Protein 7DM0 (pdb70)

Organism: Staphylococcus aureus (NCBI:txid1280)

Radius of gyration: 26.24 Å; Cα contacts (8 Å, |Δi|>4): 971; chains: 2; bounding box: 50×28×95 Å

InterPro domains:
  IPR005877 YSIRK Gram-positive signal peptide [PF04650] (10-35)
  IPR005877 YSIRK Gram-positive signal peptide [TIGR01168] (6-45)
  IPR013783 Immunoglobulin-like fold [G3DSA:2.60.40.10] (769-848)
  IPR013783 Immunoglobulin-like fold [G3DSA:2.60.40.10] (9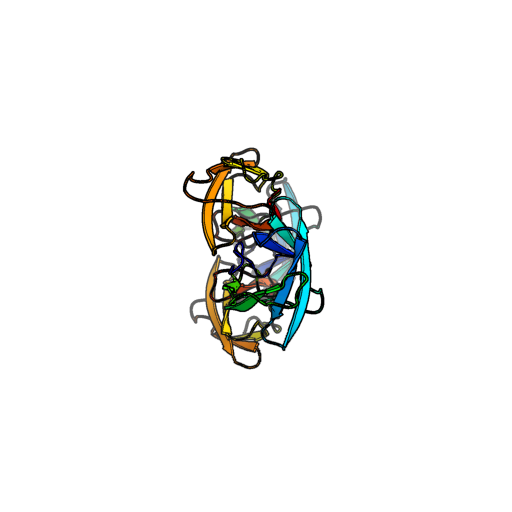45-1023)
  IPR013783 Immunoglobulin-like fold [G3DSA:2.60.40.10] (1031-1109)
  IPR013783 Immunoglobulin-like fold [G3DSA:2.60.40.10] (1117-1195)
  IPR013783 Immunoglobulin-like fold [G3DSA:2.60.40.10] (1203-1281)
  IPR013783 Immunoglobulin-like fold [G3DSA:2.60.40.10] (1289-1367)
  IPR013783 Immunoglobulin-like fold [G3DSA:2.60.40.10] (1375-1453)
  IPR013783 Immunoglobulin-like fold [G3DSA:2.60.40.10] (1461-1539)
  IPR013783 Immunoglobulin-like fold [G3DSA:2.60.40.10] (1547-1625)
  IPR013783 Immunoglobulin-like fold [G3DSA:2.60.40.10] (1633-1711)
  IPR013783 Immunoglobulin-like fold [G3DSA:2.60.40.10] (1719-1797)
  IPR013783 Immunoglobulin-like fold [G3DSA:2.60.40.10] (1805-1883)
  IPR013783 Immunoglobulin-like fold [G3DSA:2.60.40.10] (1891-1969)
  IPR013783 Immunoglobulin-like fold [G3DSA:2.60.40.10] (1977-2055)
  IPR013783 Immunoglobulin-like fold [G3DSA:2.60.40.10] (2063-2141)
  IPR019931 LPXTG cell wall anchor motif [PF00746] (2231-2273)
  IPR019931 LPXTG cell wall anchor motif [PS50847] (2238-2276)
  IPR041498 Bacterial Ig domain [PF17936] (946-1029)

GO terms:
  GO:0036164 cell-abiotic substrate adhesion (P, IMP)
  GO:0090609 single-species submerged biofilm formation (P, IMP)
  GO:0098609 cell-cell adhesion (P, IMP)

Sequence (334 aa):
DAPTVNDVTSDATQVTGQAEPNSTVKLTFPDGTTATGTADDQGNYTIDIPSNVDLNGGEELQVTATDKDGNTSEPSSANVTDTTAPDAPTVNDVTSDATQVTGQAEPNSTVKLTFPDGTTATGTADDQGNYTIDIPSNVDLNGGEELQVTATDKDGNTSESTNTTIIDAPTVNDVTSDATQVTGQAEPNSTVKLTFPDGTTATGTADDQGNYTIDIPSNVDLNGGEELQVTATDKDGNTSEPSSANVTDTTAPDAPTVNDVTSDATQVTGQAEPNSTVKLTFPDGTTATGTADDQGNYTIDIPSNVDLNGGEELQVTATDKDGNTSESTNTTII

Structure (mmCIF, N/CA/C/O backbone):
data_7DM0
#
_entry.id   7DM0
#
_cell.length_a   49.354
_cell.length_b   45.899
_cell.length_c   74.391
_cell.angle_alpha   90.000
_cell.angle_beta   91.920
_cell.angle_gamma   90.000
#
_symmetry.space_group_name_H-M   'P 1 21 1'
#
loop_
_entity.id
_entity.type
_entity.pdbx_description
1 polymer 'Biofilm-associated surface protein'
2 non-polymer 'CALCIUM ION'
3 water water
#
loop_
_atom_site.group_PDB
_atom_site.id
_atom_site.type_symbol
_atom_site.label_atom_id
_atom_site.label_alt_id
_atom_site.label_comp_id
_atom_site.label_asym_id
_atom_site.label_entity_id
_atom_site.label_seq_id
_atom_site.pdbx_PDB_ins_code
_atom_site.Cartn_x
_atom_site.Cartn_y
_atom_site.Cartn_z
_atom_site.occupancy
_atom_site.B_iso_or_equiv
_atom_site.auth_seq_id
_atom_site.auth_comp_id
_atom_site.auth_asym_id
_atom_site.auth_atom_id
_atom_site.pdbx_PDB_model_num
ATOM 1 N N . ASP A 1 29 ? -85.742 27.866 -16.310 1.00 66.85 29 ASP A N 1
ATOM 2 C CA . ASP A 1 29 ? -86.094 26.564 -15.755 1.00 62.93 29 ASP A CA 1
ATOM 3 C C . ASP A 1 29 ? -85.198 26.175 -14.581 1.00 56.07 29 ASP A C 1
ATOM 4 O O . ASP A 1 29 ? -85.210 25.014 -14.161 1.00 54.61 29 ASP A O 1
ATOM 9 N N . ALA A 1 30 ? -84.408 27.112 -14.066 1.00 49.03 30 ALA A N 1
ATOM 10 C CA . ALA A 1 30 ? -83.447 26.790 -13.021 1.00 43.70 30 ALA A CA 1
ATOM 11 C C . ALA A 1 30 ? -84.161 26.309 -11.760 1.00 33.70 30 ALA A C 1
ATOM 12 O O . ALA A 1 30 ? -85.128 26.942 -11.311 1.00 33.32 30 ALA A O 1
ATOM 14 N N . PRO A 1 31 ? -83.741 25.196 -11.175 1.00 29.75 31 PRO A N 1
ATOM 15 C CA . PRO A 1 31 ? -84.458 24.663 -10.015 1.00 26.08 31 PRO A CA 1
ATOM 16 C C . PRO A 1 31 ? -84.216 25.502 -8.773 1.00 24.36 31 PRO A C 1
ATOM 17 O O . PRO A 1 31 ? -83.220 26.222 -8.666 1.00 28.56 31 PRO A O 1
ATOM 21 N N . THR A 1 32 ? -85.158 25.435 -7.842 1.00 23.15 32 THR A N 1
ATOM 22 C CA . THR A 1 32 ? -84.892 26.009 -6.526 1.00 23.58 32 THR A CA 1
ATOM 23 C C . THR A 1 32 ? -84.123 25.001 -5.687 1.00 22.44 32 THR A C 1
ATOM 24 O O . THR A 1 32 ? -84.206 23.790 -5.900 1.00 19.99 32 THR A O 1
ATOM 28 N N . VAL A 1 33 ? -83.348 25.515 -4.731 1.00 21.36 33 VAL A N 1
ATOM 29 C CA . VAL A 1 33 ? -82.570 24.683 -3.824 1.00 17.04 33 VAL A CA 1
ATOM 30 C C . VAL A 1 33 ? -82.863 25.168 -2.414 1.00 18.72 33 VAL A C 1
ATOM 31 O O . VAL A 1 33 ? -82.579 26.324 -2.081 1.00 24.29 33 VAL A O 1
ATOM 35 N N . ASN A 1 34 ? -83.441 24.301 -1.600 1.00 17.47 34 ASN A N 1
ATOM 36 C CA . ASN A 1 34 ? -83.718 24.671 -0.218 1.00 17.99 34 ASN A CA 1
ATOM 37 C C . ASN A 1 34 ? -82.415 24.784 0.573 1.00 18.78 34 ASN A C 1
ATOM 38 O O . ASN A 1 34 ? -81.383 24.213 0.217 1.00 20.74 34 ASN A O 1
ATOM 43 N N . ASP A 1 35 ? -82.468 25.535 1.671 1.00 19.72 35 ASP A N 1
ATOM 44 C CA . ASP A 1 35 ? -81.238 25.860 2.380 1.00 18.59 35 ASP A CA 1
ATOM 45 C C . ASP A 1 35 ? -80.588 24.613 2.968 1.00 18.04 35 ASP A C 1
ATOM 46 O O . ASP A 1 35 ? -81.260 23.758 3.552 1.00 19.57 35 ASP A O 1
ATOM 51 N N . VAL A 1 36 ? -79.266 24.518 2.816 1.00 17.48 36 VAL A N 1
ATOM 52 C CA . VAL A 1 36 ? -78.493 23.346 3.219 1.00 17.24 36 VAL A CA 1
ATOM 53 C C . VAL A 1 36 ? -77.588 23.728 4.379 1.00 16.45 36 VAL A C 1
ATOM 54 O O . VAL A 1 36 ? -76.855 24.720 4.294 1.00 19.87 36 VAL A O 1
ATOM 58 N N . THR A 1 37 ? -77.597 22.924 5.439 1.00 15.26 37 THR A N 1
ATOM 59 C CA . THR A 1 37 ? -76.649 23.126 6.532 1.00 15.26 37 THR A CA 1
ATOM 60 C C . THR A 1 37 ? -75.595 22.023 6.539 1.00 18.50 37 THR A C 1
ATOM 61 O O . THR A 1 37 ? -75.723 20.990 5.877 1.00 17.80 37 THR A O 1
ATOM 65 N N . SER A 1 38 ? -74.532 22.267 7.309 1.00 17.81 38 SER A N 1
ATOM 66 C CA . SER A 1 38 ? -73.463 21.289 7.513 1.00 16.12 38 SER A CA 1
ATOM 67 C C . SER A 1 38 ? -73.949 20.007 8.176 1.00 17.76 38 SER A C 1
ATOM 68 O O . SER A 1 38 ? -73.199 19.021 8.203 1.00 20.84 38 SER A O 1
ATOM 71 N N . ASP A 1 39 ? -75.143 20.010 8.775 1.00 18.63 39 ASP A N 1
ATOM 72 C CA . ASP A 1 39 ? -75.700 18.821 9.405 1.00 19.11 39 ASP A CA 1
ATOM 73 C C . ASP A 1 39 ? -76.723 18.116 8.522 1.00 21.02 39 ASP A C 1
ATOM 74 O O . ASP A 1 39 ? -77.245 17.068 8.913 1.00 21.59 39 ASP A O 1
ATOM 79 N N . ALA A 1 40 ? -77.012 18.661 7.340 1.00 19.70 40 ALA A N 1
ATOM 80 C CA . ALA A 1 40 ? -78.003 18.088 6.439 1.00 20.46 40 ALA A CA 1
ATOM 81 C C . ALA A 1 40 ? -77.519 16.761 5.859 1.00 21.79 40 ALA A C 1
ATOM 82 O O . ALA A 1 40 ? -76.320 16.516 5.716 1.00 23.38 40 ALA A O 1
ATOM 84 N N . THR A 1 41 ? -78.478 15.893 5.545 1.00 20.01 41 THR A N 1
ATOM 85 C CA . THR A 1 41 ? -78.210 14.606 4.921 1.00 20.56 41 THR A CA 1
ATOM 86 C C . THR A 1 41 ? -78.814 14.488 3.540 1.00 22.17 41 THR A C 1
ATOM 87 O O . THR A 1 41 ? -78.664 13.442 2.901 1.00 23.13 41 THR A O 1
ATOM 91 N N . GLN A 1 42 ? -79.497 15.523 3.075 1.00 20.72 42 GLN A N 1
ATOM 92 C CA . GLN A 1 42 ? -80.129 15.533 1.766 1.00 20.60 42 GLN A CA 1
ATOM 93 C C . GLN A 1 42 ? -80.234 16.982 1.335 1.00 18.81 42 GLN A C 1
ATOM 94 O O . GLN A 1 42 ? -80.109 17.901 2.151 1.00 19.68 42 GLN A O 1
ATOM 100 N N . VAL A 1 43 ? -80.448 17.173 0.037 1.00 18.95 43 VAL A N 1
ATOM 101 C CA . VAL A 1 43 ? -80.726 18.470 -0.563 1.00 18.36 43 VAL A CA 1
ATOM 102 C C . VAL A 1 43 ? -82.075 18.358 -1.258 1.00 20.87 43 VAL A C 1
ATOM 103 O O . VAL A 1 43 ? -82.306 17.412 -2.016 1.00 19.91 43 VAL A O 1
ATOM 107 N N . THR A 1 44 ? -82.979 19.277 -0.963 1.00 18.57 44 THR A N 1
ATOM 108 C CA . THR A 1 44 ? -84.302 19.239 -1.568 1.00 20.32 44 THR A CA 1
ATOM 109 C C . THR A 1 44 ? -84.585 20.537 -2.293 1.00 20.16 44 THR A C 1
ATOM 110 O O . THR A 1 44 ? -83.893 21.547 -2.120 1.00 18.61 44 THR A O 1
ATOM 114 N N . GLY A 1 45 ? -85.623 20.487 -3.118 1.00 19.59 45 GLY A N 1
ATOM 115 C CA . GLY A 1 45 ? -86.024 21.684 -3.831 1.00 16.53 45 GLY A CA 1
ATOM 116 C C . GLY A 1 45 ? -87.155 21.412 -4.790 1.00 17.77 45 GLY A C 1
ATOM 117 O O . GLY A 1 45 ? -87.828 20.380 -4.708 1.00 20.89 45 GLY A O 1
ATOM 118 N N . GLN A 1 46 ? -87.345 22.343 -5.716 1.00 20.30 46 GLN A N 1
ATOM 119 C CA . GLN A 1 46 ? -88.361 22.230 -6.748 1.00 23.75 46 GLN A CA 1
ATOM 120 C C . GLN A 1 46 ? -87.738 22.352 -8.115 1.00 21.04 46 GLN A C 1
ATOM 121 O O . GLN A 1 46 ? -86.851 23.143 -8.320 1.00 21.80 46 GLN A O 1
ATOM 127 N N . ALA A 1 47 ? -88.235 21.555 -9.046 1.00 22.04 47 ALA A N 1
ATOM 128 C CA . ALA A 1 47 ? -87.770 21.583 -10.421 1.00 21.97 47 ALA A CA 1
ATOM 129 C C . ALA A 1 47 ? -88.942 21.185 -11.305 1.00 20.24 47 ALA A C 1
ATOM 130 O O . ALA A 1 47 ? -90.036 20.885 -10.820 1.00 20.80 47 ALA A O 1
ATOM 132 N N . GLU A 1 48 ? -88.729 21.226 -12.613 1.00 22.43 48 GLU A N 1
ATOM 133 C CA . GLU A 1 48 ? -89.773 20.775 -13.519 1.00 23.18 48 GLU A CA 1
ATOM 134 C C . GLU A 1 48 ? -90.158 19.338 -13.177 1.00 23.81 48 GLU A C 1
ATOM 135 O O . GLU A 1 48 ? -89.281 18.509 -12.912 1.00 22.02 48 GLU A O 1
ATOM 141 N N . PRO A 1 49 ? -91.446 19.014 -13.128 1.00 20.34 49 PRO A N 1
ATOM 142 C CA . PRO A 1 49 ? -91.835 17.649 -12.751 1.00 19.68 49 PRO A CA 1
ATOM 143 C C . PRO A 1 49 ? -91.139 16.604 -13.621 1.00 19.35 49 PRO A C 1
ATOM 144 O O . PRO A 1 49 ? -90.953 16.786 -14.822 1.00 20.46 49 PRO A O 1
ATOM 148 N N . ASN A 1 50 ? -90.658 15.549 -12.966 1.00 21.88 50 ASN A N 1
ATOM 149 C CA . ASN A 1 50 ? -90.015 14.386 -13.574 1.00 19.56 50 ASN A CA 1
ATOM 150 C C . ASN A 1 50 ? -88.688 14.706 -14.265 1.00 22.21 50 ASN A C 1
ATOM 151 O O . ASN A 1 50 ? -88.139 13.850 -14.978 1.00 24.72 50 ASN A O 1
ATOM 156 N N . SER A 1 51 ? -88.121 15.886 -14.033 1.00 20.64 51 SER A N 1
ATOM 157 C CA . SER A 1 51 ? -86.772 16.166 -14.502 1.00 19.11 51 SER A CA 1
ATOM 158 C C . SER A 1 51 ? -85.729 15.432 -13.657 1.00 19.54 51 SER A C 1
ATOM 159 O O . SER A 1 51 ? -85.959 15.064 -12.495 1.00 19.58 51 SER A O 1
ATOM 162 N N . THR A 1 52 ? -84.542 15.269 -14.239 1.00 18.44 52 THR A N 1
ATOM 163 C CA . THR A 1 52 ? -83.395 14.718 -13.525 1.00 18.66 52 THR A CA 1
ATOM 164 C C . THR A 1 52 ? -82.604 15.864 -12.912 1.00 18.00 52 THR A C 1
ATOM 165 O O . THR A 1 52 ? -82.031 16.686 -13.628 1.00 20.33 52 THR A O 1
ATOM 169 N N . VAL A 1 53 ? -82.566 15.915 -11.589 1.00 19.26 53 VAL A N 1
ATOM 170 C CA . VAL A 1 53 ? -81.890 16.971 -10.863 1.00 20.05 53 VAL A CA 1
ATOM 171 C C . VAL A 1 53 ? -80.514 16.449 -10.476 1.00 17.47 53 VAL A C 1
ATOM 172 O O . VAL A 1 53 ? -80.393 15.341 -9.940 1.00 20.51 53 VAL A O 1
ATOM 176 N N . LYS A 1 54 ? -79.478 17.229 -10.768 1.00 16.04 54 LYS A N 1
ATOM 177 C CA . LYS A 1 54 ? -78.093 16.826 -10.556 1.00 18.16 54 LYS A CA 1
ATOM 178 C C . LYS A 1 54 ? -77.411 17.808 -9.614 1.00 19.70 54 LYS A C 1
ATOM 179 O O . LYS A 1 54 ? -77.338 19.007 -9.907 1.00 20.02 54 LYS A O 1
ATOM 185 N N . LEU A 1 55 ? -76.872 17.281 -8.524 1.00 21.12 55 LEU A N 1
ATOM 186 C CA . LEU A 1 55 ? -76.159 18.029 -7.502 1.00 20.69 55 LEU A CA 1
ATOM 187 C C . LEU A 1 55 ? -74.671 17.735 -7.638 1.00 21.24 55 LEU A C 1
ATOM 188 O O . LEU A 1 55 ? -74.255 16.570 -7.589 1.00 22.20 55 LEU A O 1
ATOM 193 N N . THR A 1 56 ? -73.879 18.786 -7.804 1.00 21.88 56 THR A N 1
ATOM 194 C CA . THR A 1 56 ? -72.433 18.682 -7.904 1.00 22.71 56 THR A CA 1
ATOM 195 C C . THR A 1 56 ? -71.819 19.305 -6.662 1.00 24.47 56 THR A C 1
ATOM 196 O O . THR A 1 56 ? -72.166 20.442 -6.290 1.00 25.73 56 THR A O 1
ATOM 200 N N . PHE A 1 57 ? -70.939 18.521 -6.008 1.00 22.91 57 PHE A N 1
ATOM 201 C CA . PHE A 1 57 ? -70.186 18.822 -4.797 1.00 23.49 57 PHE A CA 1
ATOM 202 C C . PHE A 1 57 ? -68.827 19.388 -5.161 1.00 27.47 57 PHE A C 1
ATOM 203 O O . PHE A 1 57 ? -68.335 19.184 -6.274 1.00 29.00 57 PHE A O 1
ATOM 211 N N . PRO A 1 58 ? -68.187 20.103 -4.237 1.00 29.17 58 PRO A N 1
ATOM 212 C CA . PRO A 1 58 ? -66.874 20.686 -4.555 1.00 31.04 58 PRO A CA 1
ATOM 213 C C . PRO A 1 58 ? -65.825 19.667 -4.972 1.00 33.75 58 PRO A C 1
ATOM 214 O O . PRO A 1 58 ? -64.945 20.009 -5.772 1.00 35.39 58 PRO A O 1
ATOM 218 N N . ASP A 1 59 ? -65.895 18.425 -4.482 1.00 35.44 59 ASP A N 1
ATOM 219 C CA . ASP A 1 59 ? -64.901 17.419 -4.855 1.00 36.17 59 ASP A CA 1
ATOM 220 C C . ASP A 1 59 ? -65.161 16.785 -6.225 1.00 35.18 59 ASP A C 1
ATOM 221 O O . ASP A 1 59 ? -64.451 15.843 -6.594 1.00 34.40 59 ASP A O 1
ATOM 226 N N . GLY A 1 60 ? -66.139 17.284 -6.984 1.00 35.19 60 GLY A N 1
ATOM 227 C CA . GLY A 1 60 ? -66.436 16.799 -8.320 1.00 34.22 60 GLY A CA 1
ATOM 228 C C . GLY A 1 60 ? -67.395 15.628 -8.407 1.00 32.13 60 GLY A C 1
ATOM 229 O O . GLY A 1 60 ? -67.860 15.309 -9.513 1.00 34.45 60 GLY A O 1
ATOM 230 N N . THR A 1 61 ? -67.694 14.969 -7.295 1.00 28.48 61 THR A N 1
ATOM 231 C CA . THR A 1 61 ? -68.707 13.927 -7.292 1.00 27.00 61 THR A CA 1
ATOM 232 C C . THR A 1 61 ? -70.085 14.542 -7.501 1.00 25.90 61 THR A C 1
ATOM 233 O O . THR A 1 61 ? -70.317 15.720 -7.212 1.00 25.16 61 THR A O 1
ATOM 237 N N . THR A 1 62 ? -70.988 13.746 -8.059 1.00 24.86 62 THR A N 1
ATOM 238 C CA . THR A 1 62 ? -72.356 14.175 -8.304 1.00 24.26 62 THR A CA 1
ATOM 239 C C . THR A 1 62 ? -73.327 13.188 -7.684 1.00 26.40 62 THR A C 1
ATOM 240 O O . THR A 1 62 ? -73.003 12.024 -7.442 1.00 29.19 62 THR A O 1
ATOM 244 N N . ALA A 1 63 ? -74.529 13.685 -7.410 1.00 22.15 63 ALA A N 1
ATOM 245 C CA . ALA A 1 63 ? -75.624 12.857 -6.941 1.00 20.24 63 ALA A CA 1
ATOM 246 C C . ALA A 1 63 ? -76.870 13.336 -7.664 1.00 19.53 63 ALA A C 1
ATOM 247 O O . ALA A 1 63 ? -76.984 14.512 -8.000 1.00 20.95 63 ALA A O 1
ATOM 249 N N . THR A 1 64 ? -77.779 12.422 -7.955 1.00 19.66 64 THR A N 1
ATOM 250 C CA . THR A 1 64 ? -78.939 12.783 -8.761 1.00 18.62 64 THR A CA 1
ATOM 251 C C . THR A 1 64 ? -80.222 12.345 -8.077 1.00 19.59 64 THR A C 1
ATOM 252 O O . THR A 1 64 ? -80.239 11.437 -7.244 1.00 22.24 64 THR A O 1
ATOM 256 N N . GLY A 1 65 ? -81.300 13.017 -8.457 1.00 19.60 65 GLY A N 1
ATOM 257 C CA . GLY A 1 65 ? -82.630 12.650 -8.015 1.00 16.91 65 GLY A CA 1
ATOM 258 C C . GLY A 1 65 ? -83.598 12.971 -9.131 1.00 19.15 65 GLY A C 1
ATOM 259 O O . GLY A 1 65 ? -83.275 13.707 -10.058 1.00 24.47 65 GLY A O 1
ATOM 260 N N . THR A 1 66 ? -84.770 12.365 -9.059 1.00 18.96 66 THR A N 1
ATOM 261 C CA . THR A 1 66 ? -85.836 12.630 -10.015 1.00 20.47 66 THR A CA 1
ATOM 262 C C . THR A 1 66 ? -86.929 13.417 -9.309 1.00 21.48 66 THR A C 1
ATOM 263 O O . THR A 1 66 ? -87.404 13.008 -8.243 1.00 23.55 66 THR A O 1
ATOM 267 N N . ALA A 1 67 ? -87.303 14.557 -9.879 1.00 21.25 67 ALA A N 1
ATOM 268 C CA . ALA A 1 67 ? -88.395 15.336 -9.310 1.00 20.92 67 ALA A CA 1
ATOM 269 C C . ALA A 1 67 ? -89.713 14.600 -9.507 1.00 23.56 67 ALA A C 1
ATOM 270 O O . ALA A 1 67 ? -89.899 13.901 -10.502 1.00 22.44 67 ALA A O 1
ATOM 272 N N . ASP A 1 68 ? -90.618 14.721 -8.536 1.00 22.75 68 ASP A N 1
ATOM 273 C CA . ASP A 1 68 ? -91.884 13.996 -8.610 1.00 22.76 68 ASP A CA 1
ATOM 274 C C . ASP A 1 68 ? -92.866 14.747 -9.515 1.00 22.41 68 ASP A C 1
ATOM 275 O O . ASP A 1 68 ? -92.516 15.720 -10.190 1.00 23.65 68 ASP A O 1
ATOM 280 N N . ASP A 1 69 ? -94.120 14.283 -9.557 1.00 24.56 69 ASP A N 1
ATOM 281 C CA . ASP A 1 69 ? -95.097 14.860 -10.479 1.00 26.20 69 ASP A CA 1
ATOM 282 C C . ASP A 1 69 ? -95.435 16.302 -10.146 1.00 24.94 69 ASP A C 1
ATOM 283 O O . ASP A 1 69 ? -95.964 17.016 -11.009 1.00 25.11 69 ASP A O 1
ATOM 288 N N . GLN A 1 70 ? -95.196 16.721 -8.904 1.00 25.45 70 GLN A N 1
ATOM 289 C CA . GLN A 1 70 ? -95.419 18.088 -8.462 1.00 30.44 70 GLN A CA 1
ATOM 290 C C . GLN A 1 70 ? -94.157 18.929 -8.513 1.00 29.27 70 GLN A C 1
ATOM 291 O O . GLN A 1 70 ? -94.201 20.116 -8.171 1.00 30.63 70 GLN A O 1
ATOM 297 N N . GLY A 1 71 ? -93.037 18.338 -8.916 1.00 23.57 71 GLY A N 1
ATOM 298 C CA . GLY A 1 71 ? -91.792 19.053 -9.034 1.00 21.17 71 GLY A CA 1
ATOM 299 C C . GLY A 1 71 ? -90.919 19.017 -7.804 1.00 23.42 71 GLY A C 1
ATOM 300 O O . GLY A 1 71 ? -89.866 19.658 -7.801 1.00 25.79 71 GLY A O 1
ATOM 301 N N . ASN A 1 72 ? -91.285 18.244 -6.793 1.00 21.51 72 ASN A N 1
ATOM 302 C CA . ASN A 1 72 ? -90.466 18.166 -5.588 1.00 20.52 72 ASN A CA 1
ATOM 303 C C . ASN A 1 72 ? -89.335 17.173 -5.816 1.00 19.55 72 ASN A C 1
ATOM 304 O O . ASN A 1 72 ? -89.561 16.066 -6.319 1.00 22.89 72 ASN A O 1
ATOM 309 N N . TYR A 1 73 ? -88.111 17.554 -5.450 1.00 19.74 73 TYR A N 1
ATOM 310 C CA . TYR A 1 73 ? -86.993 16.629 -5.551 1.00 17.69 73 TYR A CA 1
ATOM 311 C C . TYR A 1 73 ? -86.271 16.528 -4.216 1.00 17.65 73 TYR A C 1
ATOM 312 O O . TYR A 1 73 ? -86.265 17.469 -3.401 1.00 19.61 73 TYR A O 1
ATOM 321 N N . THR A 1 74 ? -85.681 15.349 -4.021 1.00 17.51 74 THR A N 1
ATOM 322 C CA . THR A 1 74 ? -84.771 15.041 -2.924 1.00 18.25 74 THR A CA 1
ATOM 323 C C . THR A 1 74 ? -83.534 14.352 -3.489 1.00 18.88 74 THR A C 1
ATOM 324 O O . THR A 1 74 ? -83.650 13.433 -4.312 1.00 21.55 74 THR A O 1
ATOM 328 N N . ILE A 1 75 ? -82.357 14.785 -3.049 1.00 19.73 75 ILE A N 1
ATOM 329 C CA . ILE A 1 75 ? -81.095 14.175 -3.446 1.00 20.60 75 ILE A CA 1
ATOM 330 C C . ILE A 1 75 ? -80.358 13.828 -2.168 1.00 21.78 75 ILE A C 1
ATOM 331 O O . ILE A 1 75 ? -80.092 14.708 -1.346 1.00 19.49 75 ILE A O 1
ATOM 336 N N . ASP A 1 76 ? -80.061 12.551 -1.983 1.00 22.41 76 ASP A N 1
ATOM 337 C CA . ASP A 1 76 ? -79.328 12.118 -0.803 1.00 23.88 76 ASP A CA 1
ATOM 338 C C . ASP A 1 76 ? -77.867 12.549 -0.908 1.00 23.23 76 ASP A C 1
ATOM 339 O O . ASP A 1 76 ? -77.251 12.417 -1.967 1.00 25.88 76 ASP A O 1
ATOM 344 N N . ILE A 1 77 ? -77.316 13.107 0.170 1.00 20.62 77 ILE A N 1
ATOM 345 C CA . ILE A 1 77 ? -75.889 13.430 0.174 1.00 22.49 77 ILE A CA 1
ATOM 346 C C . ILE A 1 77 ? -75.123 12.127 0.372 1.00 22.99 77 ILE A C 1
ATOM 347 O O . ILE A 1 77 ? -75.381 11.403 1.342 1.00 26.02 77 ILE A O 1
ATOM 352 N N . PRO A 1 78 ? -74.201 11.780 -0.523 1.00 25.75 78 PRO A N 1
ATOM 353 C CA . PRO A 1 78 ? -73.424 10.546 -0.350 1.00 26.91 78 PRO A CA 1
ATOM 354 C C . PRO A 1 78 ? -72.613 10.574 0.937 1.00 25.97 78 PRO A C 1
ATOM 355 O O . PRO A 1 78 ? -72.149 11.626 1.377 1.00 28.24 78 PRO A O 1
ATOM 359 N N . SER A 1 79 ? -72.479 9.399 1.556 1.00 25.71 79 SER A N 1
ATOM 360 C CA . SER A 1 79 ? -71.733 9.300 2.807 1.00 24.99 79 SER A CA 1
ATOM 361 C C . SER A 1 79 ? -70.277 9.727 2.645 1.00 27.42 79 SER A C 1
ATOM 362 O O . SER A 1 79 ? -69.662 10.192 3.615 1.00 28.71 79 SER A O 1
ATOM 365 N N . ASN A 1 80 ? -69.703 9.568 1.449 1.00 27.22 80 ASN A N 1
ATOM 366 C CA . ASN A 1 80 ? -68.313 9.954 1.216 1.00 31.29 80 ASN A CA 1
ATOM 367 C C . ASN A 1 80 ? -68.115 11.461 1.069 1.00 34.41 80 ASN A C 1
ATOM 368 O O . ASN A 1 80 ? -66.985 11.896 0.820 1.00 38.97 80 ASN A O 1
ATOM 373 N N . VAL A 1 81 ? -69.178 12.255 1.177 1.00 27.08 81 VAL A N 1
ATOM 374 C CA . VAL A 1 81 ? -69.117 13.713 1.118 1.00 24.10 81 VAL A CA 1
ATOM 375 C C . VAL A 1 81 ? -69.339 14.282 2.515 1.00 26.44 81 VAL A C 1
ATOM 376 O O . VAL A 1 81 ? -70.352 13.984 3.159 1.00 29.90 81 VAL A O 1
ATOM 380 N N . ASP A 1 82 ? -68.369 15.052 3.006 1.00 28.54 82 ASP A N 1
ATOM 381 C CA . ASP A 1 82 ? -68.469 15.741 4.291 1.00 29.73 82 ASP A CA 1
ATOM 382 C C . ASP A 1 82 ? -68.586 17.248 4.062 1.00 30.56 82 ASP A C 1
ATOM 383 O O . ASP A 1 82 ? -67.624 17.891 3.631 1.00 37.17 82 ASP A O 1
ATOM 388 N N . LEU A 1 83 ? -69.763 17.811 4.321 1.00 25.04 83 LEU A N 1
ATOM 389 C CA . LEU A 1 83 ? -69.952 19.257 4.249 1.00 22.27 83 LEU A CA 1
ATOM 390 C C . LEU A 1 83 ? -69.739 19.880 5.627 1.00 23.80 83 LEU A C 1
ATOM 391 O O . LEU A 1 83 ? -70.336 19.437 6.615 1.00 28.84 83 LEU A O 1
ATOM 396 N N . ASN A 1 84 ? -68.856 20.873 5.697 1.00 22.39 84 ASN A N 1
ATOM 397 C CA . ASN A 1 84 ? -68.537 21.535 6.955 1.00 21.34 84 ASN A CA 1
ATOM 398 C C . ASN A 1 84 ? -69.097 22.937 7.060 1.00 22.55 84 ASN A C 1
ATOM 399 O O . ASN A 1 84 ? -69.067 23.513 8.156 1.00 20.78 84 ASN A O 1
ATOM 404 N N . GLY A 1 85 ? -69.578 23.505 5.962 1.00 22.09 85 GLY A N 1
ATOM 405 C CA . GLY A 1 85 ? -70.018 24.884 5.937 1.00 22.18 85 GLY A CA 1
ATOM 406 C C . GLY A 1 85 ? -69.207 25.715 4.962 1.00 22.79 85 GLY A C 1
ATOM 407 O O . GLY A 1 85 ? -67.985 25.556 4.865 1.00 24.77 85 GLY A O 1
ATOM 408 N N . GLY A 1 86 ? -69.875 26.593 4.216 1.00 22.33 86 GLY A N 1
ATOM 409 C CA . GLY A 1 86 ? -69.205 27.448 3.260 1.00 20.71 86 GLY A CA 1
ATOM 410 C C . GLY A 1 86 ? -69.082 26.873 1.869 1.00 19.77 86 GLY A C 1
ATOM 411 O O . GLY A 1 86 ? -68.819 27.629 0.922 1.00 25.81 86 GLY A O 1
ATOM 412 N N . GLU A 1 87 ? -69.247 25.562 1.722 1.00 19.77 87 GLU A N 1
ATOM 413 C CA . GLU A 1 87 ? -69.204 24.951 0.397 1.00 20.53 87 GLU A CA 1
ATOM 414 C C . GLU A 1 87 ? -70.288 25.530 -0.492 1.00 21.18 87 GLU A C 1
ATOM 415 O O . GLU A 1 87 ? -71.376 25.891 -0.033 1.00 22.66 87 GLU A O 1
ATOM 421 N N . GLU A 1 88 ? -69.977 25.631 -1.784 1.00 23.07 88 GLU A N 1
ATOM 422 C CA . GLU A 1 88 ? -70.966 25.969 -2.796 1.00 23.52 88 GLU A CA 1
ATOM 423 C C . GLU A 1 88 ? -71.393 24.699 -3.521 1.00 24.59 88 GLU A C 1
ATOM 424 O O . GLU A 1 88 ? -70.557 23.995 -4.097 1.00 27.08 88 GLU A O 1
ATOM 430 N N . LEU A 1 89 ? -72.684 24.396 -3.462 1.00 24.02 89 LEU A N 1
ATOM 431 C CA . LEU A 1 89 ? -73.272 23.297 -4.209 1.00 25.38 89 LEU A CA 1
ATOM 432 C C . LEU A 1 89 ? -73.941 23.835 -5.456 1.00 27.08 89 LEU A C 1
ATOM 433 O O . LEU A 1 89 ? -74.558 24.910 -5.424 1.00 25.90 89 LEU A O 1
ATOM 438 N N . GLN A 1 90 ? -73.880 23.051 -6.534 1.00 21.49 90 GLN A N 1
ATOM 439 C CA . GLN A 1 90 ? -74.537 23.431 -7.777 1.00 26.09 90 GLN A CA 1
ATOM 440 C C . GLN A 1 90 ? -75.610 22.409 -8.104 1.00 21.42 90 GLN A C 1
ATOM 441 O O . GLN A 1 90 ? -75.407 21.208 -7.919 1.00 24.74 90 GLN A O 1
ATOM 447 N N . VAL A 1 91 ? -76.761 22.885 -8.562 1.00 20.43 91 VAL A N 1
ATOM 448 C CA . VAL A 1 91 ? -77.887 22.017 -8.872 1.00 19.12 91 VAL A CA 1
ATOM 449 C C . VAL A 1 91 ? -78.433 22.385 -10.246 1.00 20.36 91 VAL A C 1
ATOM 450 O O . VAL A 1 91 ? -78.764 23.546 -10.502 1.00 20.96 91 VAL A O 1
ATOM 454 N N . THR A 1 92 ? -78.517 21.403 -11.133 1.00 21.78 92 THR A N 1
ATOM 455 C CA . THR A 1 92 ? -79.159 21.627 -12.420 1.00 21.12 92 THR A CA 1
ATOM 456 C C . THR A 1 92 ? -80.330 20.672 -12.584 1.00 22.09 92 THR A C 1
ATOM 457 O O . THR A 1 92 ? -80.434 19.667 -11.884 1.00 22.89 92 THR A O 1
ATOM 461 N N . ALA A 1 93 ? -81.198 20.973 -13.546 1.00 24.15 93 ALA A N 1
ATOM 462 C CA . ALA A 1 93 ? -82.313 20.098 -13.870 1.00 19.67 93 ALA A CA 1
ATOM 463 C C . ALA A 1 93 ? -82.303 19.839 -15.363 1.00 20.89 93 ALA A C 1
ATOM 464 O O . ALA A 1 93 ? -82.126 20.768 -16.151 1.00 24.06 93 ALA A O 1
ATOM 466 N N . THR A 1 94 ? -82.520 18.585 -15.743 1.00 19.99 94 THR A N 1
ATOM 467 C CA . THR A 1 94 ? -82.524 18.196 -17.150 1.00 19.03 94 THR A CA 1
ATOM 468 C C . THR A 1 94 ? -83.825 17.484 -17.470 1.00 22.37 94 THR A C 1
ATOM 469 O O . THR A 1 94 ? -84.202 16.539 -16.772 1.00 20.65 94 THR A O 1
ATOM 473 N N . ASP A 1 95 ? -84.489 17.906 -18.545 1.00 22.73 95 ASP A N 1
ATOM 474 C CA . ASP A 1 95 ? -85.756 17.299 -18.911 1.00 22.97 95 ASP A CA 1
ATOM 475 C C . ASP A 1 95 ? -85.513 16.072 -19.790 1.00 23.24 95 ASP A C 1
ATOM 476 O O . ASP A 1 95 ? -84.376 15.710 -20.103 1.00 24.26 95 ASP A O 1
ATOM 481 N N . LYS A 1 96 ? -86.603 15.401 -20.154 1.00 21.56 9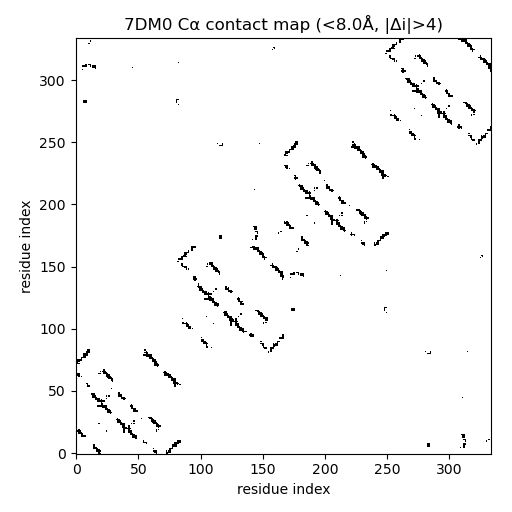6 LYS A N 1
ATOM 482 C CA . LYS A 1 96 ? -86.501 14.197 -20.969 1.00 23.52 96 LYS A CA 1
ATOM 483 C C . LYS A 1 96 ? -85.977 14.483 -22.365 1.00 25.71 96 LYS A C 1
ATOM 484 O O . LYS A 1 96 ? -85.624 13.543 -23.080 1.00 24.29 96 LYS A O 1
ATOM 490 N N . ASP A 1 97 ? -85.950 15.741 -22.779 1.00 23.10 97 ASP A N 1
ATOM 491 C CA . ASP A 1 97 ? -85.465 16.101 -24.104 1.00 26.06 97 ASP A CA 1
ATOM 492 C C . ASP A 1 97 ? -84.004 16.507 -24.096 1.00 28.05 97 ASP A C 1
ATOM 493 O O . ASP A 1 97 ? -83.501 16.987 -25.116 1.00 29.85 97 ASP A O 1
ATOM 498 N N . GLY A 1 98 ? -83.326 16.357 -22.957 1.00 27.34 98 GLY A N 1
ATOM 499 C CA . GLY A 1 98 ? -81.922 16.683 -22.849 1.00 28.28 98 GLY A CA 1
ATOM 500 C C . GLY A 1 98 ? -81.607 18.142 -22.630 1.00 28.28 98 GLY A C 1
ATOM 501 O O . GLY A 1 98 ? -80.428 18.512 -22.668 1.00 32.58 98 GLY A O 1
ATOM 502 N N . ASN A 1 99 ? -82.613 18.983 -22.402 1.00 25.51 99 ASN A N 1
ATOM 503 C CA . ASN A 1 99 ? -82.367 20.385 -22.100 1.00 26.48 99 ASN A CA 1
ATOM 504 C C . ASN A 1 99 ? -82.041 20.535 -20.622 1.00 25.99 99 ASN A C 1
ATOM 505 O O . ASN A 1 99 ? -82.827 20.123 -19.766 1.00 25.96 99 ASN A O 1
ATOM 510 N N . THR A 1 100 ? -80.899 21.143 -20.328 1.00 26.38 100 THR A N 1
ATOM 511 C CA . THR A 1 100 ? -80.448 21.321 -18.951 1.00 27.88 100 THR A CA 1
ATOM 512 C C . THR A 1 100 ? -80.561 22.791 -18.570 1.00 35.07 100 THR A C 1
ATOM 513 O O . THR A 1 100 ? -80.125 23.668 -19.321 1.00 36.19 100 THR A O 1
ATOM 517 N N . SER A 1 101 ? -81.155 23.048 -17.407 1.00 31.40 101 SER A N 1
ATOM 518 C CA . SER A 1 101 ? -81.317 24.395 -16.885 1.00 32.49 101 SER A CA 1
ATOM 519 C C . SER A 1 101 ? -79.962 25.055 -16.621 1.00 33.50 101 SER A C 1
ATOM 520 O O . SER A 1 101 ? -78.909 24.408 -16.550 1.00 31.64 101 SER A O 1
ATOM 523 N N . GLU A 1 102 ? -79.997 26.369 -16.439 1.00 38.49 102 GLU A N 1
ATOM 524 C CA . GLU A 1 102 ? -78.865 27.035 -15.820 1.00 38.50 102 GLU A CA 1
ATOM 525 C C . GLU A 1 102 ? -78.726 26.529 -14.385 1.00 34.41 102 GLU A C 1
ATOM 526 O O . GLU A 1 102 ? -79.712 26.105 -13.776 1.00 33.31 102 GLU A O 1
ATOM 532 N N . PRO A 1 103 ? -77.521 26.540 -13.828 1.00 34.00 103 PRO A N 1
ATOM 533 C CA . PRO A 1 103 ? -77.358 26.015 -12.471 1.00 31.75 103 PRO A CA 1
ATOM 534 C C . PRO A 1 103 ? -77.922 26.969 -11.431 1.00 31.58 103 PRO A C 1
ATOM 535 O O . PRO A 1 103 ? -77.948 28.190 -11.610 1.00 33.66 103 PRO A O 1
ATOM 539 N N . SER A 1 104 ? -78.396 26.382 -10.338 1.00 23.74 104 SER A N 1
ATOM 540 C CA . SER A 1 104 ? -78.752 27.104 -9.129 1.00 26.29 104 SER A CA 1
ATOM 541 C C . SER A 1 104 ? -77.729 26.770 -8.059 1.00 27.27 104 SER A C 1
ATOM 542 O O . SER A 1 104 ? -77.200 25.660 -8.013 1.00 26.81 104 SER A O 1
ATOM 545 N N . SER A 1 105 ? -77.442 27.743 -7.206 1.00 26.76 105 SER A N 1
ATOM 546 C CA . SER A 1 105 ? -76.369 27.622 -6.235 1.00 27.78 105 SER A CA 1
ATOM 547 C C . SER A 1 105 ? -76.927 27.599 -4.819 1.00 25.62 105 SER A C 1
ATOM 548 O O . SER A 1 105 ? -77.980 28.176 -4.533 1.00 25.61 105 SER A O 1
ATOM 551 N N . ALA A 1 106 ? -76.236 26.885 -3.937 1.00 24.57 106 ALA A N 1
ATOM 552 C CA . ALA A 1 106 ? -76.554 26.966 -2.517 1.00 25.12 106 ALA A CA 1
ATOM 553 C C . ALA A 1 106 ? -75.260 26.975 -1.727 1.00 21.36 106 ALA A C 1
ATOM 554 O O . ALA A 1 106 ? -74.339 26.225 -2.039 1.00 23.52 106 ALA A O 1
ATOM 556 N N . ASN A 1 107 ? -75.191 27.803 -0.691 1.00 21.15 107 ASN A N 1
ATOM 557 C CA . ASN A 1 107 ? -74.026 27.820 0.186 1.00 21.90 107 ASN A CA 1
ATOM 558 C C . ASN A 1 107 ? -74.395 27.137 1.494 1.00 24.01 107 ASN A C 1
ATOM 559 O O . ASN A 1 107 ? -75.461 27.405 2.062 1.00 25.65 107 ASN A O 1
ATOM 564 N N . VAL A 1 108 ? -73.515 26.271 1.972 1.00 20.05 108 VAL A N 1
ATOM 565 C CA . VAL A 1 108 ? -73.814 25.443 3.136 1.00 16.88 108 VAL A CA 1
ATOM 566 C C . VAL A 1 108 ? -73.634 26.280 4.398 1.00 20.05 108 VAL A C 1
ATOM 567 O O . VAL A 1 108 ? -72.569 26.860 4.619 1.00 21.61 108 VAL A O 1
ATOM 571 N N . THR A 1 109 ? -74.655 26.302 5.254 1.00 15.70 109 THR A N 1
ATOM 572 C CA . THR A 1 109 ? -74.581 27.029 6.521 1.00 15.66 109 THR A CA 1
ATOM 573 C C . THR A 1 109 ? -73.933 26.138 7.568 1.00 16.88 109 THR A C 1
ATOM 574 O O . THR A 1 109 ? -74.355 24.998 7.767 1.00 18.81 109 THR A O 1
ATOM 578 N N . ASP A 1 110 ? -72.921 26.667 8.251 1.00 16.63 110 ASP A N 1
ATOM 579 C CA . ASP A 1 110 ? -72.216 25.907 9.279 1.00 17.16 110 ASP A CA 1
ATOM 580 C C . ASP A 1 110 ? -73.024 25.938 10.571 1.00 17.81 110 ASP A C 1
ATOM 581 O O . ASP A 1 110 ? -73.104 26.977 11.233 1.00 18.17 110 ASP A O 1
ATOM 586 N N . THR A 1 111 ? -73.619 24.791 10.936 1.00 17.77 111 THR A N 1
ATOM 587 C CA . THR A 1 111 ? -74.297 24.615 12.219 1.00 15.11 111 THR A CA 1
ATOM 588 C C . THR A 1 111 ? -73.635 23.523 13.053 1.00 17.04 111 THR A C 1
ATOM 589 O O . THR A 1 111 ? -74.244 23.013 13.998 1.00 19.88 111 THR A O 1
ATOM 593 N N . THR A 1 112 ? -72.393 23.158 12.732 1.00 17.42 112 THR A N 1
ATOM 594 C CA . THR A 1 112 ? -71.686 22.065 13.406 1.00 19.57 112 THR A CA 1
ATOM 595 C C . THR A 1 112 ? -70.597 22.620 14.304 1.00 17.77 112 THR A C 1
ATOM 596 O O . THR A 1 112 ? -69.684 23.301 13.833 1.00 19.36 112 THR A O 1
ATOM 600 N N . ALA A 1 113 ? -70.669 22.296 15.589 1.00 17.93 113 ALA A N 1
ATOM 601 C CA . ALA A 1 113 ? -69.662 22.778 16.510 1.00 17.76 113 ALA A CA 1
ATOM 602 C C . ALA A 1 113 ? -68.337 22.048 16.299 1.00 19.26 113 ALA A C 1
ATOM 603 O O . ALA A 1 113 ? -68.319 20.890 15.867 1.00 20.10 113 ALA A O 1
ATOM 605 N N . PRO A 1 114 ? -67.214 22.696 16.617 1.00 19.23 114 PRO A N 1
ATOM 606 C CA . PRO A 1 114 ? -65.932 21.985 16.605 1.00 19.85 114 PRO A CA 1
ATOM 607 C C . PRO A 1 114 ? -65.926 20.832 17.592 1.00 18.73 114 PRO A C 1
ATOM 608 O O . PRO A 1 114 ? -66.737 20.764 18.514 1.00 19.14 114 PRO A O 1
ATOM 612 N N . ASP A 1 115 ? -64.995 19.908 17.374 1.00 20.95 115 ASP A N 1
ATOM 613 C CA . ASP A 1 115 ? -64.743 18.893 18.380 1.00 22.68 115 ASP A CA 1
ATOM 614 C C . ASP A 1 115 ? -64.227 19.553 19.651 1.00 21.71 115 ASP A C 1
ATOM 615 O O . ASP A 1 115 ? -63.751 20.691 19.642 1.00 20.38 115 ASP A O 1
ATOM 620 N N . ALA A 1 116 ? -64.342 18.824 20.757 1.00 20.01 116 ALA A N 1
ATOM 621 C CA . ALA A 1 116 ? -63.774 19.282 22.014 1.00 18.27 116 ALA A CA 1
ATOM 622 C C . ALA A 1 116 ? -62.268 19.502 21.865 1.00 19.64 116 ALA A C 1
ATOM 623 O O . ALA A 1 116 ? -61.571 18.673 21.262 1.00 20.06 116 ALA A O 1
ATOM 625 N N . PRO A 1 117 ? -61.730 20.595 22.392 1.00 20.09 117 PRO A N 1
ATOM 626 C CA . PRO A 1 117 ? -60.289 20.835 22.262 1.00 19.48 117 PRO A CA 1
ATOM 627 C C . PRO A 1 117 ? -59.493 19.928 23.181 1.00 20.33 117 PRO A C 1
ATOM 628 O O . PRO A 1 117 ? -60.012 19.358 24.142 1.00 22.86 117 PRO A O 1
ATOM 632 N N . THR A 1 118 ? -58.203 19.811 22.878 1.00 20.70 118 THR A N 1
ATOM 633 C CA . THR A 1 118 ? -57.292 19.215 23.845 1.00 22.33 118 THR A CA 1
ATOM 634 C C . THR A 1 118 ? -56.712 20.313 24.713 1.00 24.00 118 THR A C 1
ATOM 635 O O . THR A 1 118 ? -56.659 21.483 24.329 1.00 24.63 118 THR A O 1
ATOM 639 N N . VAL A 1 119 ? -56.269 19.926 25.900 1.00 20.18 119 VAL A N 1
ATOM 640 C CA . VAL A 1 119 ? -55.649 20.864 26.824 1.00 22.28 119 VAL A CA 1
ATOM 641 C C . VAL A 1 119 ? -54.450 20.165 27.451 1.00 22.64 119 VAL A C 1
ATOM 642 O O . VAL A 1 119 ? -54.583 19.069 28.007 1.00 24.53 119 VAL A O 1
ATOM 646 N N . ASN A 1 120 ? -53.277 20.772 27.322 1.00 21.05 120 ASN A N 1
ATOM 647 C CA . ASN A 1 120 ? -52.085 20.215 27.942 1.00 24.64 120 ASN A CA 1
ATOM 648 C C . ASN A 1 120 ? -52.140 20.414 29.451 1.00 23.51 120 ASN A C 1
ATOM 649 O O . ASN A 1 120 ? -52.791 21.334 29.955 1.00 23.04 120 ASN A O 1
ATOM 654 N N . ASP A 1 121 ? -51.436 19.539 30.174 1.00 23.17 121 ASP A N 1
ATOM 655 C CA . ASP A 1 121 ? -51.435 19.579 31.634 1.00 22.84 121 ASP A CA 1
ATOM 656 C C . ASP A 1 121 ? -51.041 20.959 32.145 1.00 22.63 121 ASP A C 1
ATOM 657 O O . ASP A 1 121 ? -50.145 21.611 31.601 1.00 24.33 121 ASP A O 1
ATOM 662 N N . VAL A 1 122 ? -51.711 21.396 33.209 1.00 21.17 122 VAL A N 1
ATOM 663 C CA . VAL A 1 122 ? -51.529 22.731 33.770 1.00 20.40 122 VAL A CA 1
ATOM 664 C C . VAL A 1 122 ? -51.118 22.580 35.225 1.00 23.81 122 VAL A C 1
ATOM 665 O O . VAL A 1 122 ? -51.865 22.014 36.032 1.00 23.23 122 VAL A O 1
ATOM 669 N N . THR A 1 123 ? -49.936 23.082 35.555 1.00 22.16 123 THR A N 1
ATOM 670 C CA . THR A 1 123 ? -49.463 23.110 36.928 1.00 21.13 123 THR A CA 1
ATOM 671 C C . THR A 1 123 ? -49.841 24.428 37.592 1.00 24.21 123 THR A C 1
ATOM 672 O O . THR A 1 123 ? -50.207 25.405 36.932 1.00 23.27 123 THR A O 1
ATOM 676 N N . SER A 1 124 ? -49.751 24.441 38.926 1.00 24.02 124 SER A N 1
ATOM 677 C CA . SER A 1 124 ? -50.025 25.666 39.669 1.00 24.09 124 SER A CA 1
ATOM 678 C C . SER A 1 124 ? -49.003 26.760 39.372 1.00 27.20 124 SER A C 1
ATOM 679 O O . SER A 1 124 ? -49.256 27.926 39.689 1.00 32.64 124 SER A O 1
ATOM 682 N N . ASP A 1 125 ? -47.863 26.419 38.774 1.00 27.50 125 ASP A N 1
ATOM 683 C CA . ASP A 1 125 ? -46.851 27.402 38.414 1.00 31.29 125 ASP A CA 1
ATOM 684 C C . ASP A 1 125 ? -46.955 27.868 36.968 1.00 30.42 125 ASP A C 1
ATOM 685 O O . ASP A 1 125 ? -46.167 28.725 36.554 1.00 31.02 125 ASP A O 1
ATOM 690 N N . ALA A 1 126 ? -47.887 27.322 36.193 1.00 26.33 126 ALA A N 1
ATOM 691 C CA . ALA A 1 126 ? -47.955 27.640 34.773 1.00 27.17 126 ALA A CA 1
ATOM 692 C C . ALA A 1 126 ? -48.351 29.094 34.552 1.00 26.01 126 ALA A C 1
ATOM 693 O O . ALA A 1 126 ? -49.133 29.676 35.309 1.00 28.39 126 ALA A O 1
ATOM 695 N N . THR A 1 127 ? -47.825 29.673 33.472 1.00 25.59 127 THR A N 1
ATOM 696 C CA . THR A 1 127 ? -48.182 31.022 33.069 1.00 25.19 127 THR A CA 1
ATOM 697 C C . THR A 1 127 ? -49.070 31.046 31.837 1.00 25.22 127 THR A C 1
ATOM 698 O O . THR A 1 127 ? -49.543 32.121 31.453 1.00 26.37 127 THR A O 1
ATOM 702 N N . GLN A 1 128 ? -49.285 29.901 31.197 1.00 23.35 128 GLN A N 1
ATOM 703 C CA . GLN A 1 128 ? -50.180 29.830 30.056 1.00 24.96 128 GLN A CA 1
ATOM 704 C C . GLN A 1 128 ? -50.785 28.435 30.004 1.00 26.50 128 GLN A C 1
ATOM 705 O O . GLN A 1 128 ? -50.308 27.500 30.654 1.00 25.81 128 GLN A O 1
ATOM 711 N N . VAL A 1 129 ? -51.855 28.317 29.223 1.00 22.53 129 VAL A N 1
ATOM 712 C CA . VAL A 1 129 ? -52.519 27.053 28.938 1.00 22.30 129 VAL A CA 1
ATOM 713 C C . VAL A 1 129 ? -52.426 26.851 27.435 1.00 21.76 129 VAL A C 1
ATOM 714 O O . VAL A 1 129 ? -52.696 27.778 26.667 1.00 24.16 129 VAL A O 1
ATOM 718 N N . THR A 1 130 ? -52.008 25.666 27.012 1.00 21.78 130 THR A N 1
ATOM 719 C CA . THR A 1 130 ? -51.824 25.415 25.594 1.00 22.59 130 THR A CA 1
ATOM 720 C C . THR A 1 130 ? -52.557 24.151 25.191 1.00 19.85 130 THR A C 1
ATOM 721 O O . THR A 1 130 ? -52.863 23.282 26.012 1.00 23.12 130 THR A O 1
ATOM 725 N N . GLY A 1 131 ? -52.831 24.055 23.902 1.00 21.10 131 GLY A N 1
ATOM 726 C CA . GLY A 1 131 ? -53.412 22.829 23.402 1.00 20.13 131 GLY A CA 1
ATOM 727 C C . GLY A 1 131 ? -53.756 22.958 21.943 1.00 18.89 131 GLY A C 1
ATOM 728 O O . GLY A 1 131 ? -53.269 23.854 21.251 1.00 22.50 131 GLY A O 1
ATOM 729 N N . GLN A 1 132 ? -54.626 22.059 21.493 1.00 19.67 132 GLN A N 1
ATOM 730 C CA . GLN A 1 132 ? -55.048 21.987 20.103 1.00 20.56 132 GLN A CA 1
ATOM 731 C C . GLN A 1 132 ? -56.559 22.134 20.016 1.00 19.58 132 GLN A C 1
ATOM 732 O O . GLN A 1 132 ? -57.298 21.561 20.822 1.00 21.33 132 GLN A O 1
ATOM 738 N N . ALA A 1 133 ? -57.010 22.867 19.002 1.00 18.14 133 ALA A N 1
ATOM 739 C CA . ALA A 1 133 ? -58.428 23.064 18.749 1.00 17.95 133 ALA A CA 1
ATOM 740 C C . ALA A 1 133 ? -58.590 23.199 17.250 1.00 19.62 133 ALA A C 1
ATOM 741 O O . ALA A 1 133 ? -57.610 23.204 16.508 1.00 21.31 133 ALA A O 1
ATOM 743 N N . GLU A 1 134 ? -59.835 23.261 16.808 1.00 19.39 134 GLU A N 1
ATOM 744 C CA . GLU A 1 134 ? -60.109 23.450 15.394 1.00 18.33 134 GLU A CA 1
ATOM 745 C C . GLU A 1 134 ? -59.427 24.727 14.905 1.00 18.81 134 GLU A C 1
ATOM 746 O O . GLU A 1 134 ? -59.496 25.756 15.589 1.00 19.54 134 GLU A O 1
ATOM 752 N N . PRO A 1 135 ? -58.730 24.693 13.766 1.00 20.60 135 PRO A N 1
ATOM 753 C CA . PRO A 1 135 ? -58.068 25.905 13.276 1.00 21.15 135 PRO A CA 1
ATOM 754 C C . PRO A 1 135 ? -59.012 27.096 13.231 1.00 19.70 135 PRO A C 1
ATOM 755 O O . PRO A 1 135 ? -60.186 26.978 12.859 1.00 20.84 135 PRO A O 1
ATOM 759 N N . ASN A 1 136 ? -58.489 28.245 13.667 1.00 20.22 136 ASN A N 1
ATOM 760 C CA . ASN A 1 136 ? -59.157 29.544 13.677 1.00 20.69 136 ASN A CA 1
ATOM 761 C C . ASN A 1 136 ? -60.330 29.623 14.649 1.00 21.00 136 ASN A C 1
ATOM 762 O O . ASN A 1 136 ? -61.020 30.653 14.687 1.00 25.21 136 ASN A O 1
ATOM 767 N N . SER A 1 137 ? -60.557 28.597 15.473 1.00 20.13 137 SER A N 1
ATOM 768 C CA . SER A 1 137 ? -61.598 28.699 16.483 1.00 19.82 137 SER A CA 1
ATOM 769 C C . SER A 1 137 ? -61.174 29.649 17.609 1.00 19.62 137 SER A C 1
ATOM 770 O O . SER A 1 137 ? -59.984 29.928 17.818 1.00 20.22 137 SER A O 1
ATOM 773 N N . THR A 1 138 ? -62.177 30.162 18.323 1.00 18.35 138 THR A N 1
ATOM 774 C CA . THR A 1 138 ? -61.961 30.921 19.550 1.00 17.92 138 THR A CA 1
ATOM 775 C C . THR A 1 138 ? -62.029 29.945 20.713 1.00 19.11 138 THR A C 1
ATOM 776 O O . THR A 1 138 ? -63.068 29.323 20.942 1.00 18.80 138 THR A O 1
ATOM 780 N N . VAL A 1 139 ? -60.930 29.825 21.453 1.00 18.79 139 VAL A N 1
ATOM 781 C CA . VAL A 1 139 ? -60.806 28.885 22.555 1.00 16.29 139 VAL A CA 1
ATOM 782 C C . VAL A 1 139 ? -61.011 29.655 23.847 1.00 18.43 139 VAL A C 1
ATOM 783 O O . VAL A 1 139 ? -60.365 30.687 24.070 1.00 19.51 139 VAL A O 1
ATOM 787 N N . LYS A 1 140 ? -61.941 29.179 24.674 1.00 17.87 140 LYS A N 1
ATOM 788 C CA . LYS A 1 140 ? -62.309 29.849 25.915 1.00 16.06 140 LYS A CA 1
ATOM 789 C C . LYS A 1 140 ? -61.988 28.957 27.101 1.00 17.77 140 LYS A C 1
ATOM 790 O O . LYS A 1 140 ? -62.502 27.833 27.209 1.00 19.15 140 LYS A O 1
ATOM 796 N N . LEU A 1 141 ? -61.151 29.476 27.983 1.00 16.37 141 LEU A N 1
ATOM 797 C CA . LEU A 1 141 ? -60.808 28.860 29.254 1.00 17.28 141 LEU A CA 1
ATOM 798 C C . LEU A 1 141 ? -61.657 29.479 30.355 1.00 19.20 141 LEU A C 1
ATOM 799 O O . LEU A 1 141 ? -61.718 30.708 30.478 1.00 20.21 141 LEU A O 1
ATOM 804 N N . THR A 1 142 ? -62.330 28.630 31.129 1.00 17.97 142 THR A N 1
ATOM 805 C CA . THR A 1 142 ? -63.050 29.032 32.327 1.00 18.49 142 THR A CA 1
ATOM 806 C C . THR A 1 142 ? -62.231 28.572 33.526 1.00 18.46 142 THR A C 1
ATOM 807 O O . THR A 1 142 ? -62.000 27.362 33.713 1.00 19.17 142 THR A O 1
ATOM 811 N N . PHE A 1 143 ? -61.749 29.556 34.282 1.00 17.69 143 PHE A N 1
ATOM 812 C CA . PHE A 1 143 ? -61.040 29.344 35.532 1.00 17.82 143 PHE A CA 1
ATOM 813 C C . PHE A 1 143 ? -62.024 28.871 36.595 1.00 19.62 143 PHE A C 1
ATOM 814 O O . PHE A 1 143 ? -63.241 29.027 36.444 1.00 20.86 143 PHE A O 1
ATOM 822 N N . PRO A 1 144 ? -61.526 28.267 37.680 1.00 23.40 144 PRO A N 1
ATOM 823 C CA . PRO A 1 144 ? -62.439 27.651 38.653 1.00 23.08 144 PRO A CA 1
ATOM 824 C C . PRO A 1 144 ? -63.292 28.643 39.423 1.00 21.84 144 PRO A C 1
ATOM 825 O O . PRO A 1 144 ? -64.277 28.222 40.047 1.00 23.92 144 PRO A O 1
ATOM 829 N N . ASP A 1 145 ? -62.974 29.936 39.376 1.00 22.69 145 ASP A N 1
ATOM 830 C CA . ASP A 1 145 ? -63.825 30.951 39.981 1.00 25.95 145 ASP A CA 1
ATOM 831 C C . ASP A 1 145 ? -64.866 31.506 39.016 1.00 24.17 145 ASP A C 1
ATOM 832 O O . ASP A 1 145 ? -65.593 32.437 39.374 1.00 25.84 145 ASP A O 1
ATOM 837 N N . GLY A 1 146 ? -64.947 30.974 37.796 1.00 25.50 146 GLY A N 1
ATOM 838 C CA . GLY A 1 146 ? -65.917 31.433 36.829 1.00 24.48 146 GLY A CA 1
ATOM 839 C C . GLY A 1 146 ? -65.440 32.518 35.886 1.00 23.50 146 GLY A C 1
ATOM 840 O O . GLY A 1 146 ? -66.147 32.817 34.910 1.00 24.27 146 GLY A O 1
ATOM 841 N N . THR A 1 147 ? -64.280 33.118 36.136 1.00 22.24 147 THR A N 1
ATOM 842 C CA . THR A 1 147 ? -63.729 34.093 35.208 1.00 20.63 147 THR A CA 1
ATOM 843 C C . THR A 1 147 ? -63.166 33.361 33.995 1.00 20.09 147 THR A C 1
ATOM 844 O O . THR A 1 147 ? -62.973 32.146 34.020 1.00 20.14 147 THR A O 1
ATOM 848 N N . THR A 1 148 ? -62.900 34.106 32.925 1.00 21.12 148 THR A N 1
ATOM 849 C CA . THR A 1 148 ? -62.548 33.485 31.655 1.00 20.24 148 THR A CA 1
ATOM 850 C C . THR A 1 148 ? -61.314 34.139 31.048 1.00 20.34 148 THR A C 1
ATOM 851 O O . THR A 1 148 ? -60.926 35.256 31.396 1.00 22.14 148 THR A O 1
ATOM 855 N N . ALA A 1 149 ? -60.713 33.410 30.114 1.00 19.79 149 ALA A N 1
ATOM 856 C CA . ALA A 1 149 ? -59.629 33.916 29.288 1.00 18.89 149 ALA A CA 1
ATOM 857 C C . ALA A 1 149 ? -59.772 33.236 27.940 1.00 18.57 149 ALA A C 1
ATOM 858 O O . ALA A 1 149 ? -60.316 32.139 27.858 1.00 20.93 149 ALA A O 1
ATOM 860 N N . THR A 1 150 ? -59.339 33.907 26.878 1.00 18.90 150 THR A N 1
ATOM 861 C CA . THR A 1 150 ? -59.519 33.361 25.535 1.00 19.35 150 THR A CA 1
ATOM 862 C C . THR A 1 150 ? -58.222 33.419 24.745 1.00 17.01 150 THR A C 1
ATOM 863 O O . THR A 1 150 ? -57.332 34.233 25.007 1.00 19.64 150 THR A O 1
ATOM 867 N N . GLY A 1 151 ? -58.162 32.567 23.725 1.00 19.12 151 GLY A N 1
ATOM 868 C CA . GLY A 1 151 ? -57.086 32.605 22.751 1.00 18.83 151 GLY A CA 1
ATOM 869 C C . GLY A 1 151 ? -57.650 32.166 21.420 1.00 20.27 151 GLY A C 1
ATOM 870 O O . GLY A 1 151 ? -58.728 31.580 21.349 1.00 21.80 151 GLY A O 1
ATOM 871 N N . THR A 1 152 ? -56.930 32.487 20.355 1.00 20.43 152 THR A N 1
ATOM 872 C CA . THR A 1 152 ? -57.352 32.111 19.016 1.00 20.73 152 THR A CA 1
ATOM 873 C C . THR A 1 152 ? -56.464 30.979 18.524 1.00 21.03 152 THR A C 1
ATOM 874 O O . THR A 1 152 ? -55.235 31.065 18.619 1.00 23.18 152 THR A O 1
ATOM 878 N N . ALA A 1 153 ? -57.083 29.915 18.024 1.00 20.75 153 ALA A N 1
ATOM 879 C CA . ALA A 1 153 ? -56.313 28.832 17.429 1.00 20.16 153 ALA A CA 1
ATOM 880 C C . ALA A 1 153 ? -55.748 29.259 16.079 1.00 21.93 153 ALA A C 1
ATOM 881 O O . ALA A 1 153 ? -56.425 29.921 15.290 1.00 21.25 153 ALA A O 1
ATOM 883 N N . ASP A 1 154 ? -54.492 28.896 15.818 1.00 21.16 154 ASP A N 1
ATOM 884 C CA . ASP A 1 154 ? -53.865 29.327 14.572 1.00 21.58 154 ASP A CA 1
ATOM 885 C C . ASP A 1 154 ? -54.278 28.375 13.445 1.00 22.19 154 ASP A C 1
ATOM 886 O O . ASP A 1 154 ? -55.129 27.499 13.622 1.00 21.66 154 ASP A O 1
ATOM 891 N N . ASP A 1 155 ? -53.666 28.511 12.264 1.00 22.77 155 ASP A N 1
ATOM 892 C CA . ASP A 1 155 ? -54.117 27.707 11.132 1.00 22.50 155 ASP A CA 1
ATOM 893 C C . ASP A 1 155 ? -53.813 26.221 11.301 1.00 20.81 155 ASP A C 1
ATOM 894 O O . ASP A 1 155 ? -54.364 25.405 10.554 1.00 23.62 155 ASP A O 1
ATOM 899 N N . GLN A 1 156 ? -52.907 25.856 12.207 1.00 21.41 156 GLN A N 1
ATOM 900 C CA . GLN A 1 156 ? -52.632 24.466 12.553 1.00 23.55 156 GLN A CA 1
ATOM 901 C C . GLN A 1 156 ? -53.429 23.970 13.756 1.00 25.19 156 GLN A C 1
ATOM 902 O O . GLN A 1 156 ? -53.268 22.811 14.153 1.00 27.15 156 GLN A O 1
ATOM 908 N N . GLY A 1 157 ? -54.273 24.812 14.343 1.00 23.54 157 GLY A N 1
ATOM 909 C CA . GLY A 1 157 ? -55.050 24.442 15.511 1.00 24.61 157 GLY A CA 1
ATOM 910 C C . GLY A 1 157 ? -54.369 24.618 16.845 1.00 24.93 157 GLY A C 1
ATOM 911 O O . GLY A 1 157 ? -54.951 24.256 17.877 1.00 22.79 157 GLY A O 1
ATOM 912 N N . ASN A 1 158 ? -53.179 25.195 16.878 1.00 21.74 158 ASN A N 1
ATOM 913 C CA . ASN A 1 158 ? -52.525 25.404 18.152 1.00 19.28 158 ASN A CA 1
ATOM 914 C C . ASN A 1 158 ? -53.079 26.654 18.802 1.00 19.50 158 ASN A C 1
ATOM 915 O O . ASN A 1 158 ? -53.256 27.681 18.139 1.00 21.74 158 ASN A O 1
ATOM 920 N N . TYR A 1 159 ? -53.320 26.576 20.118 1.00 21.32 159 TYR A N 1
ATOM 921 C CA . TYR A 1 159 ? -53.717 27.742 20.889 1.00 18.08 159 TYR A CA 1
ATOM 922 C C . TYR A 1 159 ? -52.863 27.856 22.141 1.00 19.75 159 TYR A C 1
ATOM 923 O O . TYR A 1 159 ? -52.375 26.856 22.692 1.00 22.09 159 TYR A O 1
ATOM 932 N N . THR A 1 160 ? -52.737 29.104 22.582 1.00 21.11 160 THR A N 1
ATOM 933 C CA . THR A 1 160 ? -52.077 29.496 23.819 1.00 20.62 160 THR A CA 1
ATOM 934 C C . THR A 1 160 ? -52.939 30.570 24.462 1.00 24.77 160 THR A C 1
ATOM 935 O O . THR A 1 160 ? -53.312 31.544 23.804 1.00 28.98 160 THR A O 1
ATOM 939 N N . ILE A 1 161 ? -53.267 30.388 25.736 1.00 23.49 161 ILE A N 1
ATOM 940 C CA . ILE A 1 161 ? -54.074 31.330 26.495 1.00 20.85 161 ILE A CA 1
ATOM 941 C C . ILE A 1 161 ? -53.241 31.753 27.693 1.00 23.72 161 ILE A C 1
ATOM 942 O O . ILE A 1 161 ? -52.800 30.903 28.472 1.00 26.29 161 ILE A O 1
ATOM 947 N N . ASP A 1 162 ? -53.001 33.053 27.829 1.00 23.41 162 ASP A N 1
ATOM 948 C CA . ASP A 1 162 ? -52.167 33.524 28.931 1.00 26.41 162 ASP A CA 1
ATOM 949 C C . ASP A 1 162 ? -52.941 33.474 30.238 1.00 26.56 162 ASP A C 1
ATOM 950 O O . ASP A 1 162 ? -54.117 33.841 30.299 1.00 27.85 162 ASP A O 1
ATOM 955 N N . ILE A 1 163 ? -52.289 32.962 31.292 1.00 28.17 163 ILE A N 1
ATOM 956 C CA . ILE A 1 163 ? -52.816 33.032 32.634 1.00 26.05 163 ILE A CA 1
ATOM 957 C C . ILE A 1 163 ? -52.271 34.312 33.281 1.00 26.82 163 ILE A C 1
ATOM 958 O O . ILE A 1 163 ? -51.061 34.434 33.462 1.00 28.65 163 ILE A O 1
ATOM 963 N N . PRO A 1 164 ? -53.142 35.269 33.636 1.00 27.52 164 PRO A N 1
ATOM 964 C CA . PRO A 1 164 ? -52.651 36.469 34.331 1.00 32.54 164 PRO A CA 1
ATOM 965 C C . PRO A 1 164 ? -51.998 36.091 35.647 1.00 35.28 164 PRO A C 1
ATOM 966 O O . PRO A 1 164 ? -52.433 35.164 36.333 1.00 34.23 164 PRO A O 1
ATOM 970 N N . SER A 1 165 ? -50.947 36.830 36.014 1.00 34.68 165 SER A N 1
ATOM 971 C CA . SER A 1 165 ? -50.204 36.463 37.214 1.00 34.41 165 SER A CA 1
ATOM 972 C C . SER A 1 165 ? -50.993 36.738 38.493 1.00 33.07 165 SER A C 1
ATOM 973 O O . SER A 1 165 ? -50.601 36.259 39.565 1.00 34.27 165 SER A O 1
ATOM 976 N N . ASN A 1 166 ? -52.096 37.489 38.416 1.00 34.40 166 ASN A N 1
ATOM 977 C CA . ASN A 1 166 ? -52.972 37.658 39.569 1.00 34.04 166 ASN A CA 1
ATOM 978 C C . ASN A 1 166 ? -54.096 36.632 39.606 1.00 33.89 166 ASN A C 1
ATOM 979 O O . ASN A 1 166 ? -54.986 36.738 40.453 1.00 34.82 166 ASN A O 1
ATOM 984 N N . VAL A 1 167 ? -54.103 35.675 38.683 1.00 32.38 167 VAL A N 1
ATOM 985 C CA . VAL A 1 167 ? -54.991 34.521 38.752 1.00 30.91 167 VAL A CA 1
ATOM 986 C C . VAL A 1 167 ? -54.174 33.391 39.360 1.00 32.70 167 VAL A C 1
ATOM 987 O O . VAL A 1 167 ? -53.171 32.957 38.778 1.00 34.21 167 VAL A O 1
ATOM 991 N N . ASP A 1 168 ? -54.602 32.900 40.522 1.00 32.53 168 ASP A N 1
ATOM 992 C CA . ASP A 1 168 ? -53.860 31.876 41.244 1.00 36.21 168 ASP A CA 1
ATOM 993 C C . ASP A 1 168 ? -54.547 30.532 41.053 1.00 33.50 168 ASP A C 1
ATOM 994 O O . ASP A 1 168 ? -55.670 30.323 41.523 1.00 34.90 168 ASP A O 1
ATOM 999 N N . LEU A 1 169 ? -53.874 29.632 40.350 1.00 30.72 169 LEU A N 1
ATOM 1000 C CA . LEU A 1 169 ? -54.368 28.282 40.150 1.00 30.71 169 LEU A CA 1
ATOM 1001 C C . LEU A 1 169 ? -53.723 27.388 41.197 1.00 31.18 169 LEU A C 1
ATOM 1002 O O . LEU A 1 169 ? -52.505 27.443 41.403 1.00 34.56 169 LEU A O 1
ATOM 1007 N N . ASN A 1 170 ? -54.534 26.552 41.831 1.00 26.99 170 ASN A N 1
ATOM 1008 C CA . ASN A 1 170 ? -54.090 25.692 42.912 1.00 28.46 170 ASN A CA 1
ATOM 1009 C C . ASN A 1 170 ? -54.379 24.249 42.547 1.00 24.57 170 ASN A C 1
ATOM 1010 O O . ASN A 1 170 ? -55.372 23.952 41.866 1.00 23.56 170 ASN A O 1
ATOM 1015 N N . GLY A 1 171 ? -53.478 23.366 42.980 1.00 20.64 171 GLY A N 1
ATOM 1016 C CA . GLY A 1 171 ? -53.623 21.949 42.731 1.00 21.78 171 GLY A CA 1
ATOM 1017 C C . GLY A 1 171 ? -54.997 21.460 43.132 1.00 21.96 171 GLY A C 1
ATOM 1018 O O . GLY A 1 171 ? -55.489 21.780 44.220 1.00 22.75 171 GLY A O 1
ATOM 1019 N N . GLY A 1 172 ? -55.632 20.703 42.245 1.00 20.28 172 GLY A N 1
ATOM 1020 C CA . GLY A 1 172 ? -56.942 20.158 42.499 1.00 21.65 172 GLY A CA 1
ATOM 1021 C C . GLY A 1 172 ? -58.091 20.981 41.971 1.00 21.58 172 GLY A C 1
ATOM 1022 O O . GLY A 1 172 ? -59.211 20.462 41.887 1.00 22.33 172 GLY A O 1
ATOM 1023 N N . GLU A 1 173 ? -57.856 22.238 41.602 1.00 20.52 173 GLU A N 1
ATOM 1024 C CA . GLU A 1 173 ? -58.904 23.032 40.972 1.00 20.64 173 GLU A CA 1
ATOM 1025 C C . GLU A 1 173 ? -59.112 22.572 39.533 1.00 17.83 173 GLU A C 1
ATOM 1026 O O . GLU A 1 173 ? -58.192 22.077 38.879 1.00 19.09 173 GLU A O 1
ATOM 1032 N N . GLU A 1 174 ? -60.339 22.734 39.035 1.00 16.53 174 GLU A N 1
ATOM 1033 C CA . GLU A 1 174 ? -60.679 22.300 37.685 1.00 18.22 174 GLU A CA 1
ATOM 1034 C C . GLU A 1 174 ? -60.667 23.466 36.697 1.00 20.37 174 GLU A C 1
ATOM 1035 O O . GLU A 1 174 ? -61.093 24.579 37.016 1.00 21.29 174 GLU A O 1
ATOM 1041 N N . LEU A 1 175 ? -60.169 23.199 35.494 1.00 19.63 175 LEU A N 1
ATOM 1042 C CA . LEU A 1 175 ? -60.215 24.117 34.367 1.00 18.66 175 LEU A CA 1
ATOM 1043 C C . LEU A 1 175 ? -61.136 23.541 33.308 1.00 24.58 175 LEU A C 1
ATOM 1044 O O . LEU A 1 175 ? -61.254 22.314 33.175 1.00 23.60 175 LEU A O 1
ATOM 1049 N N . GLN A 1 176 ? -61.789 24.432 32.551 1.00 21.32 176 GLN A N 1
ATOM 1050 C CA . GLN A 1 176 ? -62.674 23.971 31.488 1.00 20.21 176 GLN A CA 1
ATOM 1051 C C . GLN A 1 176 ? -62.376 24.756 30.215 1.00 19.64 176 GLN A C 1
ATOM 1052 O O . GLN A 1 176 ? -62.192 25.969 30.268 1.00 19.33 176 GLN A O 1
ATOM 1058 N N . VAL A 1 177 ? -62.326 24.072 29.075 1.00 18.48 177 VAL A N 1
ATOM 1059 C CA . VAL A 1 177 ? -61.988 24.707 27.803 1.00 19.46 177 VAL A CA 1
ATOM 1060 C C . VAL A 1 177 ? -63.026 24.326 26.751 1.00 17.36 177 VAL A C 1
ATOM 1061 O O . VAL A 1 177 ? -63.418 23.160 26.649 1.00 18.50 177 VAL A O 1
ATOM 1065 N N . THR A 1 178 ? -63.458 25.309 25.957 1.00 16.54 178 THR A N 1
ATOM 1066 C CA . THR A 1 178 ? -64.296 25.056 24.781 1.00 18.04 178 THR A CA 1
ATOM 1067 C C . THR A 1 178 ? -63.697 25.745 23.563 1.00 17.17 178 THR A C 1
ATOM 1068 O O . THR A 1 178 ? -62.889 26.656 23.692 1.00 18.60 178 THR A O 1
ATOM 1072 N N . ALA A 1 179 ? -64.130 25.320 22.374 1.00 16.30 179 ALA A N 1
ATOM 1073 C CA . ALA A 1 179 ? -63.721 25.943 21.115 1.00 14.73 179 ALA A CA 1
ATOM 1074 C C . ALA A 1 179 ? -64.958 26.309 20.306 1.00 15.88 179 ALA A C 1
ATOM 1075 O O . ALA A 1 179 ? -65.852 25.481 20.141 1.00 16.87 179 ALA A O 1
ATOM 1077 N N . THR A 1 180 ? -64.998 27.533 19.778 1.00 16.93 180 THR A N 1
ATOM 1078 C CA . THR A 1 180 ? -66.168 28.056 19.080 1.00 18.12 180 THR A CA 1
ATOM 1079 C C . THR A 1 180 ? -65.765 28.498 17.681 1.00 17.62 180 THR A C 1
ATOM 1080 O O . THR A 1 180 ? -64.772 29.209 17.524 1.00 17.75 180 THR A O 1
ATOM 1084 N N . ASP A 1 181 ? -66.539 28.099 16.668 1.00 16.38 181 ASP A N 1
ATOM 1085 C CA . ASP A 1 181 ? -66.174 28.494 15.314 1.00 16.37 181 ASP A CA 1
ATOM 1086 C C . ASP A 1 181 ? -66.703 29.899 15.009 1.00 18.38 181 ASP A C 1
ATOM 1087 O O . ASP A 1 181 ? -67.334 30.549 15.850 1.00 16.72 181 ASP A O 1
ATOM 1092 N N . LYS A 1 182 ? -66.406 30.398 13.796 1.00 16.93 182 LYS A N 1
ATOM 1093 C CA . LYS A 1 182 ? -66.781 31.771 13.457 1.00 16.86 182 LYS A CA 1
ATOM 1094 C C . LYS A 1 182 ? -68.289 31.976 13.371 1.00 20.20 182 LYS A C 1
ATOM 1095 O O . LYS A 1 182 ? -68.754 33.121 13.394 1.00 21.53 182 LYS A O 1
ATOM 1101 N N . ASP A 1 183 ? -69.063 30.914 13.232 1.00 16.86 183 ASP A N 1
ATOM 1102 C CA . ASP A 1 183 ? -70.504 31.053 13.177 1.00 20.51 183 ASP A CA 1
ATOM 1103 C C . ASP A 1 183 ? -71.154 30.854 14.536 1.00 20.58 183 ASP A C 1
ATOM 1104 O O . ASP A 1 183 ? -72.388 30.778 14.620 1.00 21.63 183 ASP A O 1
ATOM 1109 N N . GLY A 1 184 ? -70.353 30.785 15.595 1.00 20.29 184 GLY A N 1
ATOM 1110 C CA . GLY A 1 184 ? -70.866 30.726 16.943 1.00 19.64 184 GLY A CA 1
ATOM 1111 C C . GLY A 1 184 ? -71.211 29.350 17.457 1.00 19.06 184 GLY A C 1
ATOM 1112 O O . GLY A 1 184 ? -71.854 29.253 18.511 1.00 25.36 184 GLY A O 1
ATOM 1113 N N . ASN A 1 185 ? -70.847 28.285 16.742 1.00 17.02 185 ASN A N 1
ATOM 1114 C CA . ASN A 1 185 ? -71.097 26.936 17.239 1.00 15.81 185 ASN A CA 1
ATOM 1115 C C . ASN A 1 185 ? -69.997 26.558 18.225 1.00 17.84 185 ASN A C 1
ATOM 1116 O O . ASN A 1 185 ? -68.816 26.573 17.868 1.00 17.16 185 ASN A O 1
ATOM 1121 N N . THR A 1 186 ? -70.382 26.221 19.458 1.00 18.88 186 THR A N 1
ATOM 1122 C CA . THR A 1 186 ? -69.439 25.957 20.540 1.00 18.21 186 THR A CA 1
ATOM 1123 C C . THR A 1 186 ? -69.350 24.463 20.830 1.00 18.99 186 THR A C 1
ATOM 1124 O O . THR A 1 186 ? -70.375 23.795 21.007 1.00 18.84 186 THR A O 1
ATOM 1128 N N . SER A 1 187 ? -68.117 23.955 20.856 1.00 18.17 187 SER A N 1
ATOM 1129 C CA . SER A 1 187 ? -67.798 22.568 21.180 1.00 18.83 187 SER A CA 1
ATOM 1130 C C . SER A 1 187 ? -68.254 22.157 22.583 1.00 20.44 187 SER A C 1
ATOM 1131 O O . SER A 1 187 ? -68.459 22.983 23.475 1.00 16.63 187 SER A O 1
ATOM 1134 N N . GLU A 1 188 ? -68.380 20.842 22.765 1.00 19.69 188 GLU A N 1
ATOM 1135 C CA . GLU A 1 188 ? -68.340 20.238 24.091 1.00 21.45 188 GLU A CA 1
ATOM 1136 C C . GLU A 1 188 ? -67.086 20.675 24.831 1.00 17.62 188 GLU A C 1
ATOM 1137 O O . GLU A 1 188 ? -66.056 20.989 24.229 1.00 20.47 188 GLU A O 1
ATOM 1143 N N . SER A 1 189 ? -67.177 20.701 26.157 1.00 17.85 189 SER A N 1
ATOM 1144 C CA . SER A 1 189 ? -66.052 21.138 26.962 1.00 19.77 189 SER A CA 1
ATOM 1145 C C . SER A 1 189 ? -65.039 20.019 27.191 1.00 20.19 189 SER A C 1
ATOM 1146 O O . SER A 1 189 ? -65.339 18.825 27.083 1.00 23.98 189 SER A O 1
ATOM 1149 N N . THR A 1 190 ? -63.811 20.433 27.478 1.00 18.72 190 THR A N 1
ATOM 1150 C CA . THR A 1 190 ? -62.755 19.555 27.962 1.00 17.02 190 THR A CA 1
ATOM 1151 C C . THR A 1 190 ? -62.291 20.066 29.318 1.00 17.43 190 THR A C 1
ATOM 1152 O O . THR A 1 190 ? -62.005 21.255 29.469 1.00 18.77 190 THR A O 1
ATOM 1156 N N . ASN A 1 191 ? -62.210 19.177 30.300 1.00 17.69 191 ASN A N 1
ATOM 1157 C CA . ASN A 1 191 ? -61.772 19.558 31.633 1.00 18.59 191 ASN A CA 1
ATOM 1158 C C . ASN A 1 191 ? -60.352 19.075 31.886 1.00 18.16 191 ASN A C 1
ATOM 1159 O O . ASN A 1 191 ? -59.905 18.070 31.323 1.00 21.34 191 ASN A O 1
ATOM 1164 N N . THR A 1 192 ? -59.645 19.811 32.734 1.00 18.17 192 THR A N 1
ATOM 1165 C CA . THR A 1 192 ? -58.387 19.293 33.262 1.00 18.54 192 THR A CA 1
ATOM 1166 C C . THR A 1 192 ? -58.193 19.809 34.674 1.00 19.32 192 THR A C 1
ATOM 1167 O O . THR A 1 192 ? -58.694 20.873 35.031 1.00 20.02 192 THR A O 1
ATOM 1171 N N . THR A 1 193 ? -57.477 19.034 35.487 1.00 21.23 193 THR A N 1
ATOM 1172 C CA . THR A 1 193 ? -57.253 19.375 36.890 1.00 19.40 193 THR A CA 1
ATOM 1173 C C . THR A 1 193 ? -55.856 19.944 37.089 1.00 18.43 193 THR A C 1
ATOM 1174 O O . THR A 1 193 ? -54.872 19.326 36.676 1.00 22.10 193 THR A O 1
ATOM 1178 N N . ILE A 1 194 ? -55.770 21.107 37.747 1.00 18.08 194 ILE A N 1
ATOM 1179 C CA . ILE A 1 194 ? -54.469 21.705 38.037 1.00 18.95 194 ILE A CA 1
ATOM 1180 C C . ILE A 1 194 ? -53.609 20.751 38.856 1.00 23.47 194 ILE A C 1
ATOM 1181 O O . ILE A 1 194 ? -54.074 20.137 39.828 1.00 22.34 194 ILE A O 1
ATOM 1186 N N . ILE A 1 195 ? -52.340 20.640 38.472 1.00 22.60 195 ILE A N 1
ATOM 1187 C CA . ILE A 1 195 ? -51.375 19.801 39.184 1.00 25.10 195 ILE A CA 1
ATOM 1188 C C . ILE A 1 195 ? -50.578 20.629 40.190 1.00 32.98 195 ILE A C 1
ATOM 1189 O O . ILE A 1 195 ? -49.858 21.563 39.818 1.00 32.20 195 ILE A O 1
ATOM 1194 N N . ASP B 1 29 ? -58.011 29.092 62.707 1.00 66.37 29 ASP B N 1
ATOM 1195 C CA . ASP B 1 29 ? -57.998 27.689 62.328 1.00 62.04 29 ASP B CA 1
ATOM 1196 C C . ASP B 1 29 ? -58.932 27.371 61.168 1.00 54.34 29 ASP B C 1
ATOM 1197 O O . ASP B 1 29 ? -59.011 26.206 60.765 1.00 53.51 29 ASP B O 1
ATOM 1202 N N . ALA B 1 30 ? -59.642 28.359 60.638 1.00 47.63 30 ALA B N 1
ATOM 1203 C CA . ALA B 1 30 ? -60.590 28.088 59.559 1.00 42.14 30 ALA B CA 1
ATOM 1204 C C . ALA B 1 30 ? -59.832 27.633 58.317 1.00 33.80 30 ALA B C 1
ATOM 1205 O O . ALA B 1 30 ? -58.872 28.294 57.905 1.00 34.23 30 ALA B O 1
ATOM 1207 N N . PRO B 1 31 ? -60.207 26.517 57.702 1.00 29.07 31 PRO B N 1
ATOM 1208 C CA . PRO B 1 31 ? -59.453 26.043 56.541 1.00 29.20 31 PRO B CA 1
ATOM 1209 C C . PRO B 1 31 ? -59.720 26.926 55.334 1.00 26.14 31 PRO B C 1
ATOM 1210 O O . PRO B 1 31 ? -60.769 27.565 55.225 1.00 28.19 31 PRO B O 1
ATOM 1214 N N . THR B 1 32 ? -58.745 26.986 54.439 1.00 24.41 32 THR B N 1
ATOM 1215 C CA . THR B 1 32 ? -58.992 27.613 53.147 1.00 24.20 32 THR B CA 1
ATOM 1216 C C . THR B 1 32 ? -59.619 26.596 52.207 1.00 24.35 32 THR B C 1
ATOM 1217 O O . THR B 1 32 ? -59.421 25.385 52.345 1.00 24.08 32 THR B O 1
ATOM 1221 N N . VAL B 1 33 ? -60.395 27.093 51.245 1.00 24.18 33 VAL B N 1
ATOM 1222 C CA . VAL B 1 33 ? -61.077 26.232 50.286 1.00 22.94 33 VAL B CA 1
ATOM 1223 C C . VAL B 1 33 ? -60.795 26.765 48.889 1.00 24.45 33 VAL B C 1
ATOM 1224 O O . VAL B 1 33 ? -61.169 27.900 48.566 1.00 28.15 33 VAL B O 1
ATOM 1228 N N . ASN B 1 34 ? -60.115 25.965 48.077 1.00 20.41 34 ASN B N 1
ATOM 1229 C CA . ASN B 1 34 ? -59.861 26.355 46.695 1.00 19.87 34 ASN B CA 1
ATOM 1230 C C . ASN B 1 34 ? -61.158 26.313 45.891 1.00 19.62 34 ASN B C 1
ATOM 1231 O O . ASN B 1 34 ? -62.119 25.635 46.251 1.00 21.38 34 ASN B O 1
ATOM 1236 N N . ASP B 1 35 ? -61.180 27.059 44.786 1.00 19.87 35 ASP B N 1
ATOM 1237 C CA . ASP B 1 35 ? -62.425 27.251 44.046 1.00 20.44 35 ASP B CA 1
ATOM 1238 C C . ASP B 1 35 ? -62.915 25.938 43.443 1.00 21.06 35 ASP B C 1
ATOM 1239 O O . ASP B 1 35 ? -62.133 25.174 42.871 1.00 23.98 35 ASP B O 1
ATOM 1244 N N . VAL B 1 36 ? -64.218 25.686 43.575 1.00 20.92 36 VAL B N 1
ATOM 1245 C CA . VAL B 1 36 ? -64.847 24.432 43.178 1.00 18.44 36 VAL B CA 1
ATOM 1246 C C . VAL B 1 36 ? -65.802 24.702 42.022 1.00 19.89 36 VAL B C 1
ATOM 1247 O O . VAL B 1 36 ? -66.655 25.591 42.114 1.00 20.88 36 VAL B O 1
ATOM 1251 N N . THR B 1 37 ? -65.705 23.899 40.967 1.00 21.16 37 THR B N 1
ATOM 1252 C CA . THR B 1 37 ? -66.665 23.959 39.867 1.00 20.28 37 THR B CA 1
ATOM 1253 C C . THR B 1 37 ? -67.553 22.720 39.871 1.00 21.23 37 THR B C 1
ATOM 1254 O O . THR B 1 37 ? -67.290 21.735 40.568 1.00 19.98 37 THR B O 1
ATOM 1258 N N . SER B 1 38 ? -68.639 22.788 39.090 1.00 20.88 38 SER B N 1
ATOM 1259 C CA . SER B 1 38 ? -69.532 21.648 38.901 1.00 17.65 38 SER B CA 1
ATOM 1260 C C . SER B 1 38 ? -68.865 20.454 38.230 1.00 19.00 38 SER B C 1
ATOM 1261 O O . SER B 1 38 ? -69.464 19.373 38.202 1.00 25.33 38 SER B O 1
ATOM 1264 N N . ASP B 1 39 ? -67.695 20.622 37.626 1.00 18.76 39 ASP B N 1
ATOM 1265 C CA . ASP B 1 39 ? -66.981 19.514 37.000 1.00 21.45 39 ASP B CA 1
ATOM 1266 C C . ASP B 1 39 ? -65.856 18.966 37.877 1.00 19.24 39 ASP B C 1
ATOM 1267 O O . ASP B 1 39 ? -65.226 17.971 37.506 1.00 22.39 39 ASP B O 1
ATOM 1272 N N . ALA B 1 40 ? -65.590 19.580 39.026 1.00 21.73 40 ALA B N 1
ATOM 1273 C CA . ALA B 1 40 ? -64.512 19.109 39.882 1.00 20.53 40 ALA B CA 1
ATOM 1274 C C . ALA B 1 40 ? -64.863 17.759 40.500 1.00 20.09 40 ALA B C 1
ATOM 1275 O O . ALA B 1 40 ? -66.030 17.438 40.725 1.00 23.35 40 ALA B O 1
ATOM 1277 N N . THR B 1 41 ? -63.829 16.966 40.792 1.00 20.33 41 THR B N 1
ATOM 1278 C CA . THR B 1 41 ? -64.011 15.697 41.484 1.00 20.15 41 THR B CA 1
ATOM 1279 C C . THR B 1 41 ? -63.370 15.702 42.862 1.00 20.49 41 THR B C 1
ATOM 1280 O O . THR B 1 41 ? -63.413 14.678 43.555 1.00 21.50 41 THR B O 1
ATOM 1284 N N . GLN B 1 42 ? -62.797 16.827 43.281 1.00 18.11 42 GLN B N 1
ATOM 1285 C CA . GLN B 1 42 ? -62.174 16.946 44.592 1.00 19.28 42 GLN B CA 1
ATOM 1286 C C . GLN B 1 42 ? -62.296 18.393 45.044 1.00 19.09 42 GLN B C 1
ATOM 1287 O O . GLN B 1 42 ? -62.497 19.305 44.240 1.00 21.10 42 GLN B O 1
ATOM 1293 N N . VAL B 1 43 ? -62.166 18.591 46.348 1.00 18.12 43 VAL B N 1
ATOM 1294 C CA . VAL B 1 43 ? -62.060 19.910 46.952 1.00 19.60 43 VAL B CA 1
ATOM 1295 C C . VAL B 1 43 ? -60.717 19.945 47.655 1.00 20.97 43 VAL B C 1
ATOM 1296 O O . VAL B 1 43 ? -60.390 19.025 48.411 1.00 20.80 43 VAL B O 1
ATOM 1300 N N . THR B 1 44 ? -59.922 20.968 47.377 1.00 19.11 44 THR B N 1
ATOM 1301 C CA . THR B 1 44 ? -58.613 21.055 47.999 1.00 18.38 44 THR B CA 1
ATOM 1302 C C . THR B 1 44 ? -58.462 22.367 48.744 1.00 20.40 44 THR B C 1
ATOM 1303 O O . THR B 1 44 ? -59.230 23.317 48.555 1.00 20.64 44 THR B O 1
ATOM 1307 N N . GLY B 1 45 ? -57.464 22.389 49.615 1.00 20.36 45 GLY B N 1
ATOM 1308 C CA . GLY B 1 45 ? -57.201 23.599 50.366 1.00 20.97 45 GLY B CA 1
ATOM 1309 C C . GLY B 1 45 ? -56.108 23.387 51.385 1.00 20.75 45 GLY B C 1
ATOM 1310 O O . GLY B 1 45 ? -55.338 22.429 51.301 1.00 21.32 45 GLY B O 1
ATOM 1311 N N . GLN B 1 46 ? -56.065 24.297 52.357 1.00 21.57 46 GLN B N 1
ATOM 1312 C CA . GLN B 1 46 ? -55.118 24.240 53.461 1.00 23.18 46 GLN B CA 1
ATOM 1313 C C . GLN B 1 46 ? -55.858 24.208 54.792 1.00 22.58 46 GLN B C 1
ATOM 1314 O O . GLN B 1 46 ? -56.887 24.874 54.971 1.00 25.05 46 GLN B O 1
ATOM 1320 N N . ALA B 1 47 ? -55.331 23.417 55.722 1.00 23.11 47 ALA B N 1
ATOM 1321 C CA . ALA B 1 47 ? -55.856 23.333 57.077 1.00 21.47 47 ALA B CA 1
ATOM 1322 C C . ALA B 1 47 ? -54.703 22.971 57.998 1.00 21.90 47 ALA B C 1
ATOM 1323 O O . ALA B 1 47 ? -53.593 22.687 57.547 1.00 23.00 47 ALA B O 1
ATOM 1325 N N . GLU B 1 48 ? -54.983 22.950 59.292 1.00 21.84 48 GLU B N 1
ATOM 1326 C CA . GLU B 1 48 ? -53.966 22.566 60.262 1.00 23.58 48 GLU B CA 1
ATOM 1327 C C . GLU B 1 48 ? -53.411 21.188 59.919 1.00 22.67 48 GLU B C 1
ATOM 1328 O O . GLU B 1 48 ? -54.189 20.261 59.664 1.00 22.59 48 GLU B O 1
ATOM 1334 N N . PRO B 1 49 ? -52.091 21.010 59.898 1.00 20.53 49 PRO B N 1
ATOM 1335 C CA . PRO B 1 49 ? -51.529 19.711 59.517 1.00 19.98 49 PRO B CA 1
ATOM 1336 C C . PRO B 1 49 ? -52.104 18.569 60.339 1.00 21.33 49 PRO B C 1
ATOM 1337 O O . PRO B 1 49 ? -52.248 18.662 61.561 1.00 23.39 49 PRO B O 1
ATOM 1341 N N . ASN B 1 50 ? -52.440 17.484 59.640 1.00 21.80 50 ASN B N 1
ATOM 1342 C CA . ASN B 1 50 ? -52.949 16.239 60.205 1.00 23.48 50 ASN B CA 1
ATOM 1343 C C . ASN B 1 50 ? -54.303 16.392 60.883 1.00 23.07 50 ASN B C 1
ATOM 1344 O O . ASN B 1 50 ? -54.758 15.468 61.566 1.00 24.87 50 ASN B O 1
ATOM 1349 N N . SER B 1 51 ? -54.972 17.526 60.696 1.00 21.15 51 SER B N 1
ATOM 1350 C CA . SER B 1 51 ? -56.356 17.648 61.121 1.00 20.15 51 SER B CA 1
ATOM 1351 C C . SER B 1 51 ? -57.258 16.902 60.145 1.00 24.07 51 SER B C 1
ATOM 1352 O O . SER B 1 51 ? -56.868 16.583 59.018 1.00 22.10 51 SER B O 1
ATOM 1355 N N . THR B 1 52 ? -58.465 16.587 60.607 1.00 21.85 52 THR B N 1
ATOM 1356 C CA . THR B 1 52 ? -59.475 15.985 59.749 1.00 24.00 52 THR B CA 1
ATOM 1357 C C . THR B 1 52 ? -60.345 17.088 59.174 1.00 21.74 52 THR B C 1
ATOM 1358 O O . THR B 1 52 ? -60.988 17.832 59.915 1.00 21.88 52 THR B O 1
ATOM 1362 N N . VAL B 1 53 ? -60.349 17.209 57.856 1.00 22.83 53 VAL B N 1
ATOM 1363 C CA . VAL B 1 53 ? -61.120 18.223 57.171 1.00 22.50 53 VAL B CA 1
ATOM 1364 C C . VAL B 1 53 ? -62.430 17.590 56.730 1.00 19.79 53 VAL B C 1
ATOM 1365 O O . VAL B 1 53 ? -62.446 16.474 56.193 1.00 20.80 53 VAL B O 1
ATOM 1369 N N . LYS B 1 54 ? -63.524 18.269 57.034 1.00 20.39 54 LYS B N 1
ATOM 1370 C CA . LYS B 1 54 ? -64.865 17.776 56.764 1.00 22.99 54 LYS B CA 1
ATOM 1371 C C . LYS B 1 54 ? -65.567 18.744 55.829 1.00 21.58 54 LYS B C 1
ATOM 1372 O O . LYS B 1 54 ? -65.645 19.948 56.106 1.00 22.98 54 LYS B O 1
ATOM 1378 N N . LEU B 1 55 ? -66.059 18.207 54.725 1.00 22.54 55 LEU B N 1
ATOM 1379 C CA . LEU B 1 55 ? -66.801 18.938 53.714 1.00 22.70 55 LEU B CA 1
ATOM 1380 C C . LEU B 1 55 ? -68.265 18.548 53.847 1.00 22.85 55 LEU B C 1
ATOM 1381 O O . LEU B 1 55 ? -68.593 17.360 53.797 1.00 25.37 55 LEU B O 1
ATOM 1386 N N . THR B 1 56 ? -69.131 19.536 54.041 1.00 24.43 56 THR B N 1
ATOM 1387 C CA . THR B 1 56 ? -70.570 19.334 54.158 1.00 26.59 56 THR B CA 1
ATOM 1388 C C . THR B 1 56 ? -71.278 19.963 52.965 1.00 26.03 56 THR B C 1
ATOM 1389 O O . THR B 1 56 ? -71.086 21.152 52.672 1.00 25.81 56 THR B O 1
ATOM 1393 N N . PHE B 1 57 ? -72.088 19.161 52.295 1.00 27.93 57 PHE B N 1
ATOM 1394 C CA . PHE B 1 57 ? -72.874 19.528 51.130 1.00 26.19 57 PHE B CA 1
ATOM 1395 C C . PHE B 1 57 ? -74.273 19.966 51.546 1.00 32.29 57 PHE B C 1
ATOM 1396 O O . PHE B 1 57 ? -74.723 19.669 52.658 1.00 36.48 57 PHE B O 1
ATOM 1404 N N . PRO B 1 58 ? -74.979 20.701 50.681 1.00 30.76 58 PRO B N 1
ATOM 1405 C CA . PRO B 1 58 ? -76.331 21.169 51.048 1.00 32.68 58 PRO B CA 1
ATOM 1406 C C . PRO B 1 58 ? -77.292 20.057 51.432 1.00 36.18 58 PRO B C 1
ATOM 1407 O O . PRO B 1 58 ? -78.199 20.293 52.239 1.00 40.63 58 PRO B O 1
ATOM 1411 N N . ASP B 1 59 ? -77.136 18.858 50.877 1.00 37.22 59 ASP B N 1
ATOM 1412 C CA . ASP B 1 59 ? -78.022 17.747 51.197 1.00 40.91 59 ASP B CA 1
ATOM 1413 C C . ASP B 1 59 ? -77.656 17.046 52.501 1.00 43.83 59 ASP B C 1
ATOM 1414 O O . ASP B 1 59 ? -78.251 16.011 52.819 1.00 45.37 59 ASP B O 1
ATOM 1419 N N . GLY B 1 60 ? -76.707 17.580 53.267 1.00 41.46 60 GLY B N 1
ATOM 1420 C CA . GLY B 1 60 ? -76.305 16.961 54.509 1.00 41.80 60 GLY B CA 1
ATOM 1421 C C . GLY B 1 60 ? -75.223 15.915 54.366 1.00 39.89 60 GLY B C 1
ATOM 1422 O O . GLY B 1 60 ? -74.693 15.454 55.384 1.00 43.88 60 GLY B O 1
ATOM 1423 N N . THR B 1 61 ? -74.876 15.529 53.142 1.00 37.68 61 THR B N 1
ATOM 1424 C CA . THR B 1 61 ? -73.782 14.596 52.940 1.00 39.43 61 THR B CA 1
ATOM 1425 C C . THR B 1 61 ? -72.471 15.228 53.399 1.00 35.74 61 THR B C 1
ATOM 1426 O O . THR B 1 61 ? -72.260 16.438 53.271 1.00 34.17 61 THR B O 1
ATOM 1430 N N . THR B 1 62 ? -71.584 14.399 53.941 1.00 31.02 62 THR B N 1
ATOM 1431 C CA . THR B 1 62 ? -70.267 14.858 54.348 1.00 29.38 62 THR B CA 1
ATOM 1432 C C . THR B 1 62 ? -69.214 13.988 53.685 1.00 29.72 62 THR B C 1
ATOM 1433 O O . THR B 1 62 ? -69.451 12.824 53.355 1.00 32.63 62 THR B O 1
ATOM 1437 N N . ALA B 1 63 ? -68.041 14.573 53.505 1.00 22.29 63 ALA B N 1
ATOM 1438 C CA . ALA B 1 63 ? -66.889 13.862 52.988 1.00 19.73 63 ALA B CA 1
ATOM 1439 C C . ALA B 1 63 ? -65.679 14.321 53.782 1.00 20.00 63 ALA B C 1
ATOM 1440 O O . ALA B 1 63 ? -65.645 15.453 54.273 1.00 23.01 63 ALA B O 1
ATOM 1442 N N . THR B 1 64 ? -64.708 13.428 53.958 1.00 21.80 64 THR B N 1
ATOM 1443 C CA . THR B 1 64 ? -63.584 13.725 54.837 1.00 17.09 64 THR B CA 1
ATOM 1444 C C . THR B 1 64 ? -62.239 13.516 54.156 1.00 21.14 64 THR B C 1
ATOM 1445 O O . THR B 1 64 ? -62.092 12.708 53.237 1.00 21.65 64 THR B O 1
ATOM 1449 N N . GLY B 1 65 ? -61.246 14.248 54.654 1.00 19.33 65 GLY B N 1
ATOM 1450 C CA . GLY B 1 65 ? -59.871 14.073 54.225 1.00 19.27 65 GLY B CA 1
ATOM 1451 C C . GLY B 1 65 ? -58.963 14.452 55.370 1.00 20.10 65 GLY B C 1
ATOM 1452 O O . GLY B 1 65 ? -59.385 15.111 56.313 1.00 25.12 65 GLY B O 1
ATOM 1453 N N . THR B 1 66 ? -57.711 14.023 55.294 1.00 23.04 66 THR B N 1
ATOM 1454 C CA . THR B 1 66 ? -56.720 14.383 56.302 1.00 22.11 66 THR B CA 1
ATOM 1455 C C . THR B 1 66 ? -55.749 15.380 55.693 1.00 24.79 66 THR B C 1
ATOM 1456 O O . THR B 1 66 ? -55.211 15.128 54.613 1.00 26.18 66 THR B O 1
ATOM 1460 N N . ALA B 1 67 ? -55.553 16.519 56.359 1.00 21.81 67 ALA B N 1
ATOM 1461 C CA . ALA B 1 67 ? -54.544 17.459 55.885 1.00 21.85 67 ALA B CA 1
ATOM 1462 C C . ALA B 1 67 ? -53.161 16.862 56.107 1.00 21.92 67 ALA B C 1
ATOM 1463 O O . ALA B 1 67 ? -52.904 16.240 57.141 1.00 21.98 67 ALA B O 1
ATOM 1465 N N . ASP B 1 68 ? -52.258 17.065 55.149 1.00 21.10 68 ASP B N 1
ATOM 1466 C CA . ASP B 1 68 ? -50.940 16.436 55.233 1.00 22.27 68 ASP B CA 1
ATOM 1467 C C . ASP B 1 68 ? -50.008 17.246 56.132 1.00 20.53 68 ASP B C 1
ATOM 1468 O O . ASP B 1 68 ? -50.408 18.212 56.787 1.00 20.54 68 ASP B O 1
ATOM 1473 N N . ASP B 1 69 ? -48.736 16.844 56.185 1.00 24.56 69 ASP B N 1
ATOM 1474 C CA . ASP B 1 69 ? -47.808 17.483 57.112 1.00 23.74 69 ASP B CA 1
ATOM 1475 C C . ASP B 1 69 ? -47.530 18.931 56.750 1.00 24.46 69 ASP B C 1
ATOM 1476 O O . ASP B 1 69 ? -47.115 19.708 57.618 1.00 25.21 69 ASP B O 1
ATOM 1481 N N . GLN B 1 70 ? -47.766 19.317 55.504 1.00 26.22 70 GLN B N 1
ATOM 1482 C CA . GLN B 1 70 ? -47.614 20.698 55.084 1.00 27.73 70 GLN B CA 1
ATOM 1483 C C . GLN B 1 70 ? -48.922 21.469 55.161 1.00 26.09 70 GLN B C 1
ATOM 1484 O O . GLN B 1 70 ? -48.946 22.654 54.815 1.00 29.36 70 GLN B O 1
ATOM 1490 N N . GLY B 1 71 ? -50.009 20.820 55.579 1.00 20.96 71 GLY B N 1
ATOM 1491 C CA . GLY B 1 71 ? -51.291 21.470 55.730 1.00 19.79 71 GLY B CA 1
ATOM 1492 C C . GLY B 1 71 ? -52.181 21.404 54.510 1.00 21.89 71 GLY B C 1
ATOM 1493 O O . GLY B 1 71 ? -53.257 22.009 54.512 1.00 28.76 71 GLY B O 1
ATOM 1494 N N . ASN B 1 72 ? -51.781 20.679 53.482 1.00 21.45 72 ASN B N 1
ATOM 1495 C CA . ASN B 1 72 ? -52.604 20.548 52.285 1.00 22.29 72 ASN B CA 1
ATOM 1496 C C . ASN B 1 72 ? -53.596 19.408 52.448 1.00 22.72 72 ASN B C 1
ATOM 1497 O O . ASN B 1 72 ? -53.245 18.323 52.915 1.00 22.53 72 ASN B O 1
ATOM 1502 N N . TYR B 1 73 ? -54.840 19.647 52.040 1.00 20.53 73 TYR B N 1
ATOM 1503 C CA . TYR B 1 73 ? -55.832 18.591 52.065 1.00 20.71 73 TYR B CA 1
ATOM 1504 C C . TYR B 1 73 ? -56.462 18.448 50.692 1.00 20.30 73 TYR B C 1
ATOM 1505 O O . TYR B 1 73 ? -56.572 19.425 49.933 1.00 20.91 73 TYR B O 1
ATOM 1514 N N . THR B 1 74 ? -56.868 17.207 50.411 1.00 18.41 74 THR B N 1
ATOM 1515 C CA . THR B 1 74 ? -57.706 16.840 49.274 1.00 19.29 74 THR B CA 1
ATOM 1516 C C . THR B 1 74 ? -58.864 15.991 49.787 1.00 22.33 74 THR B C 1
ATOM 1517 O O . THR B 1 74 ? -58.656 15.053 50.566 1.00 26.24 74 THR B O 1
ATOM 1521 N N . ILE B 1 75 ? -60.077 16.310 49.352 1.00 20.73 75 ILE B N 1
ATOM 1522 C CA . ILE B 1 75 ? -61.266 15.553 49.719 1.00 20.45 75 ILE B CA 1
ATOM 1523 C C . ILE B 1 75 ? -61.962 15.169 48.431 1.00 21.36 75 ILE B C 1
ATOM 1524 O O . ILE B 1 75 ? -62.274 16.040 47.618 1.00 20.13 75 ILE B O 1
ATOM 1529 N N . ASP B 1 76 ? -62.160 13.876 48.218 1.00 21.82 76 ASP B N 1
ATOM 1530 C CA . ASP B 1 76 ? -62.876 13.461 47.022 1.00 23.21 76 ASP B CA 1
ATOM 1531 C C . ASP B 1 76 ? -64.349 13.827 47.150 1.00 20.97 76 ASP B C 1
ATOM 1532 O O . ASP B 1 76 ? -64.969 13.587 48.184 1.00 22.15 76 ASP B O 1
ATOM 1537 N N . ILE B 1 77 ? -64.908 14.411 46.102 1.00 18.81 77 ILE B N 1
ATOM 1538 C CA . ILE B 1 77 ? -66.348 14.669 46.113 1.00 18.82 77 ILE B CA 1
ATOM 1539 C C . ILE B 1 77 ? -67.060 13.338 45.893 1.00 19.79 77 ILE B C 1
ATOM 1540 O O . ILE B 1 77 ? -66.742 12.627 44.923 1.00 22.28 77 ILE B O 1
ATOM 1545 N N . PRO B 1 78 ? -67.977 12.937 46.766 1.00 22.51 78 PRO B N 1
ATOM 1546 C CA . PRO B 1 78 ? -68.670 11.664 46.538 1.00 25.09 78 PRO B CA 1
ATOM 1547 C C . PRO B 1 78 ? -69.386 11.692 45.194 1.00 26.66 78 PRO B C 1
ATOM 1548 O O . PRO B 1 78 ? -69.943 12.712 44.797 1.00 25.03 78 PRO B O 1
ATOM 1552 N N . SER B 1 79 ? -69.324 10.566 44.470 1.00 30.12 79 SER B N 1
ATOM 1553 C CA . SER B 1 79 ? -69.912 10.520 43.134 1.00 35.48 79 SER B CA 1
ATOM 1554 C C . SER B 1 79 ? -71.419 10.714 43.177 1.00 32.26 79 SER B C 1
ATOM 1555 O O . SER B 1 79 ? -71.994 11.260 42.228 1.00 34.15 79 SER B O 1
ATOM 1558 N N . ASN B 1 80 ? -72.071 10.311 44.273 1.00 32.57 80 ASN B N 1
ATOM 1559 C CA . ASN B 1 80 ? -73.512 10.524 44.360 1.00 30.24 80 ASN B CA 1
ATOM 1560 C C . ASN B 1 80 ? -73.864 11.973 44.623 1.00 30.47 80 ASN B C 1
ATOM 1561 O O . ASN B 1 80 ? -75.050 12.332 44.587 1.00 31.40 80 ASN B O 1
ATOM 1566 N N . VAL B 1 81 ? -72.866 12.823 44.824 1.00 25.01 81 VAL B N 1
ATOM 1567 C CA . VAL B 1 81 ? -73.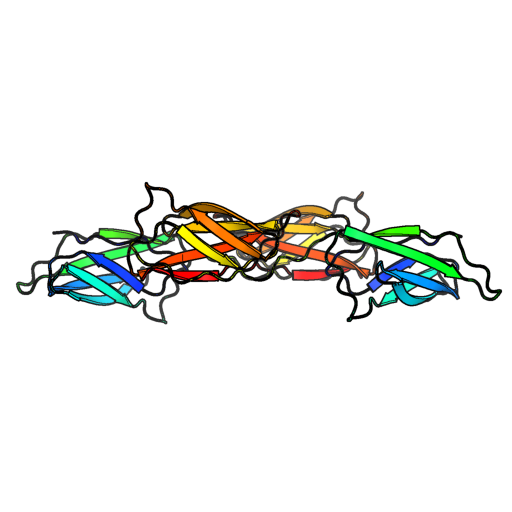088 14.245 44.991 1.00 28.95 81 VAL B CA 1
ATOM 1568 C C . VAL B 1 81 ? -72.739 14.857 43.650 1.00 35.51 81 VAL B C 1
ATOM 1569 O O . VAL B 1 81 ? -71.569 14.890 43.249 1.00 40.91 81 VAL B O 1
ATOM 1573 N N . ASP B 1 82 ? -73.746 15.348 42.953 1.00 35.04 82 ASP B N 1
ATOM 1574 C CA . ASP B 1 82 ? -73.535 16.014 41.681 1.00 37.38 82 ASP B CA 1
ATOM 1575 C C . ASP B 1 82 ? -73.772 17.488 41.942 1.00 34.99 82 ASP B C 1
ATOM 1576 O O . ASP B 1 82 ? -74.909 17.915 42.161 1.00 36.15 82 ASP B O 1
ATOM 1581 N N . LEU B 1 83 ? -72.694 18.253 41.930 1.00 32.45 83 LEU B N 1
ATOM 1582 C CA . LEU B 1 83 ? -72.779 19.685 42.115 1.00 30.69 83 LEU B CA 1
ATOM 1583 C C . LEU B 1 83 ? -73.033 20.289 40.747 1.00 27.64 83 LEU B C 1
ATOM 1584 O O . LEU B 1 83 ? -72.324 19.977 39.787 1.00 31.20 83 LEU B O 1
ATOM 1589 N N . ASN B 1 84 ? -74.079 21.100 40.652 1.00 27.76 84 ASN B N 1
ATOM 1590 C CA . ASN B 1 84 ? -74.444 21.710 39.386 1.00 22.56 84 ASN B CA 1
ATOM 1591 C C . ASN B 1 84 ? -74.041 23.168 39.312 1.00 24.37 84 ASN B C 1
ATOM 1592 O O . ASN B 1 84 ? -74.022 23.732 38.214 1.00 24.93 84 ASN B O 1
ATOM 1597 N N . GLY B 1 85 ? -73.684 23.775 40.438 1.00 25.82 85 GLY B N 1
ATOM 1598 C CA . GLY B 1 85 ? -73.401 25.191 40.477 1.00 27.80 85 GLY B CA 1
ATOM 1599 C C . GLY B 1 85 ? -74.368 25.910 41.389 1.00 30.54 85 GLY B C 1
ATOM 1600 O O . GLY B 1 85 ? -75.565 25.598 41.404 1.00 33.72 85 GLY B O 1
ATOM 1601 N N . GLY B 1 86 ? -73.862 26.871 42.157 1.00 27.33 86 GLY B N 1
ATOM 1602 C CA . GLY B 1 86 ? -74.662 27.622 43.094 1.00 26.25 86 GLY B CA 1
ATOM 1603 C C . GLY B 1 86 ? -74.712 27.045 44.492 1.00 28.78 86 GLY B C 1
ATOM 1604 O O . GLY B 1 86 ? -75.075 27.764 45.432 1.00 31.61 86 GLY B O 1
ATOM 1605 N N . GLU B 1 87 ? -74.368 25.769 44.657 1.00 25.91 87 GLU B N 1
ATOM 1606 C CA . GLU B 1 87 ? -74.359 25.170 45.983 1.00 26.06 87 GLU B CA 1
ATOM 1607 C C . GLU B 1 87 ? -73.353 25.871 46.885 1.00 26.64 87 GLU B C 1
ATOM 1608 O O . GLU B 1 87 ? -72.275 26.289 46.448 1.00 26.88 87 GLU B O 1
ATOM 1614 N N . GLU B 1 88 ? -73.702 25.976 48.161 1.00 25.88 88 GLU B N 1
ATOM 1615 C CA . GLU B 1 88 ? -72.773 26.436 49.184 1.00 31.72 88 GLU B CA 1
ATOM 1616 C C . GLU B 1 88 ? -72.241 2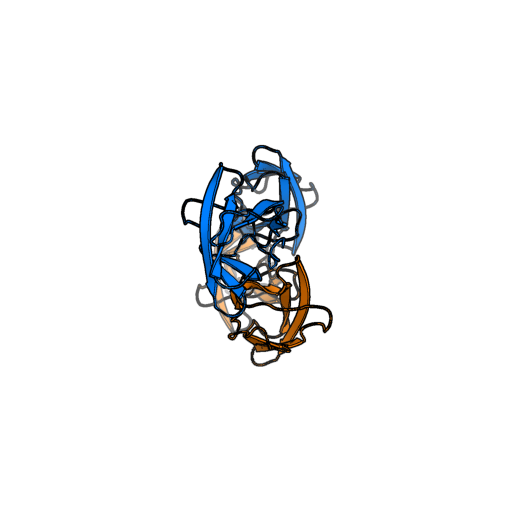5.214 49.922 1.00 30.49 88 GLU B C 1
ATOM 1617 O O . GLU B 1 88 ? -73.021 24.424 50.458 1.00 32.09 88 GLU B O 1
ATOM 1623 N N . LEU B 1 89 ? -70.923 25.036 49.890 1.00 26.41 89 LEU B N 1
ATOM 1624 C CA . LEU B 1 89 ? -70.217 23.998 50.619 1.00 26.01 89 LEU B CA 1
ATOM 1625 C C . LEU B 1 89 ? -69.649 24.576 51.895 1.00 26.40 89 LEU B C 1
ATOM 1626 O O . LEU B 1 89 ? -69.271 25.749 51.952 1.00 27.27 89 LEU B O 1
ATOM 1631 N N . GLN B 1 90 ? -69.578 23.723 52.909 1.00 24.63 90 GLN B N 1
ATOM 1632 C CA . GLN B 1 90 ? -69.046 24.087 54.209 1.00 28.11 90 GLN B CA 1
ATOM 1633 C C . GLN B 1 90 ? -67.831 23.228 54.515 1.00 25.76 90 GLN B C 1
ATOM 1634 O O . GLN B 1 90 ? -67.870 22.020 54.336 1.00 28.79 90 GLN B O 1
ATOM 1640 N N . VAL B 1 91 ? -66.751 23.827 54.993 1.00 25.73 91 VAL B N 1
ATOM 1641 C CA . VAL B 1 91 ? -65.524 23.082 55.249 1.00 23.86 91 VAL B CA 1
ATOM 1642 C C . VAL B 1 91 ? -65.023 23.448 56.639 1.00 20.65 91 VAL B C 1
ATOM 1643 O O . VAL B 1 91 ? -64.776 24.625 56.923 1.00 24.52 91 VAL B O 1
ATOM 1647 N N . THR B 1 92 ? -64.888 22.444 57.502 1.00 23.36 92 THR B N 1
ATOM 1648 C CA . THR B 1 92 ? -64.306 22.621 58.825 1.00 24.30 92 THR B CA 1
ATOM 1649 C C . THR B 1 92 ? -63.079 21.731 58.979 1.00 21.99 92 THR B C 1
ATOM 1650 O O . THR B 1 92 ? -62.862 20.790 58.216 1.00 21.44 92 THR B O 1
ATOM 1654 N N . ALA B 1 93 ? -62.294 22.014 60.019 1.00 23.16 93 ALA B N 1
ATOM 1655 C CA . ALA B 1 93 ? -61.136 21.210 60.379 1.00 23.25 93 ALA B CA 1
ATOM 1656 C C . ALA B 1 93 ? -61.244 20.833 61.851 1.00 24.76 93 ALA B C 1
ATOM 1657 O O . ALA B 1 93 ? -61.658 21.652 62.674 1.00 27.47 93 ALA B O 1
ATOM 1659 N N . THR B 1 94 ? -60.911 19.584 62.168 1.00 22.78 94 THR B N 1
ATOM 1660 C CA . THR B 1 94 ? -60.990 19.075 63.535 1.00 22.44 94 THR B CA 1
ATOM 1661 C C . THR B 1 94 ? -59.645 18.501 63.947 1.00 24.53 94 THR B C 1
ATOM 1662 O O . THR B 1 94 ? -59.068 17.681 63.229 1.00 24.00 94 THR B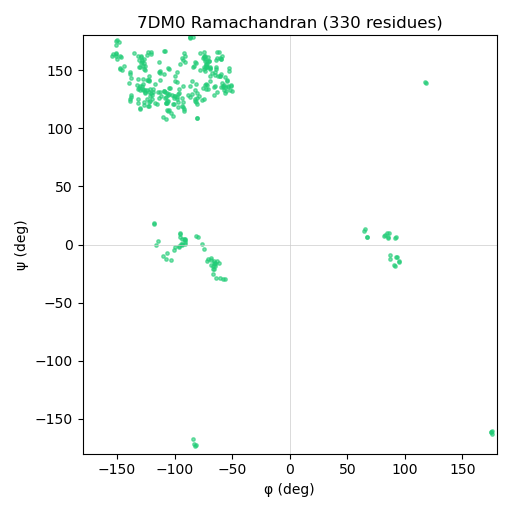 O 1
ATOM 1666 N N . ASP B 1 95 ? -59.162 18.901 65.122 1.00 23.42 95 ASP B N 1
ATOM 1667 C CA . ASP B 1 95 ? -57.873 18.423 65.590 1.00 26.26 95 ASP B CA 1
ATOM 1668 C C . ASP B 1 95 ? -58.025 17.095 66.336 1.00 27.99 95 ASP B C 1
ATOM 1669 O O . ASP B 1 95 ? -59.128 16.576 66.523 1.00 27.52 95 ASP B O 1
ATOM 1674 N N . LYS B 1 96 ? -56.892 16.548 66.790 1.00 27.65 96 LYS B N 1
ATOM 1675 C CA . LYS B 1 96 ? -56.915 15.251 67.462 1.00 30.65 96 LYS B CA 1
ATOM 1676 C C . LYS B 1 96 ? -57.682 15.285 68.777 1.00 29.62 96 LYS B C 1
ATOM 1677 O O . LYS B 1 96 ? -58.095 14.228 69.262 1.00 29.86 96 LYS B O 1
ATOM 1683 N N . ASP B 1 97 ? -57.938 16.468 69.325 1.00 30.31 97 ASP B N 1
ATOM 1684 C CA . ASP B 1 97 ? -58.667 16.605 70.578 1.00 34.31 97 ASP B CA 1
ATOM 1685 C C . ASP B 1 97 ? -60.161 16.816 70.378 1.00 34.51 97 ASP B C 1
ATOM 1686 O O . ASP B 1 97 ? -60.879 17.015 71.363 1.00 36.39 97 ASP B O 1
ATOM 1691 N N . GLY B 1 98 ? -60.653 16.760 69.141 1.00 30.66 98 GLY B N 1
ATOM 1692 C CA . GLY B 1 98 ? -62.062 16.971 68.896 1.00 28.90 98 GLY B CA 1
ATOM 1693 C C . GLY B 1 98 ? -62.492 18.417 68.801 1.00 27.51 98 GLY B C 1
ATOM 1694 O O . GLY B 1 98 ? -63.697 18.684 68.731 1.00 33.53 98 GLY B O 1
ATOM 1695 N N . ASN B 1 99 ? -61.552 19.356 68.784 1.00 25.19 99 ASN B N 1
ATOM 1696 C CA . ASN B 1 99 ? -61.879 20.763 68.592 1.00 27.67 99 ASN B CA 1
ATOM 1697 C C . ASN B 1 99 ? -62.085 21.024 67.108 1.00 26.92 99 ASN B C 1
ATOM 1698 O O . ASN B 1 99 ? -61.217 20.704 66.295 1.00 28.58 99 ASN B O 1
ATOM 1703 N N . THR B 1 100 ? -63.225 21.600 66.754 1.00 29.68 100 THR B N 1
ATOM 1704 C CA . THR B 1 100 ? -63.549 21.850 65.357 1.00 29.69 100 THR B CA 1
ATOM 1705 C C . THR B 1 100 ? -63.484 23.344 65.070 1.00 34.25 100 THR B C 1
ATOM 1706 O O . THR B 1 100 ? -64.029 24.154 65.824 1.00 35.31 100 THR B O 1
ATOM 1710 N N . SER B 1 101 ? -62.804 23.694 63.979 1.00 32.03 101 SER B N 1
ATOM 1711 C CA . SER B 1 101 ? -62.638 25.064 63.517 1.00 29.96 101 SER B CA 1
ATOM 1712 C C . SER B 1 101 ? -63.987 25.696 63.183 1.00 28.01 101 SER B C 1
ATOM 1713 O O . SER B 1 101 ? -65.007 25.021 63.024 1.00 32.14 101 SER B O 1
ATOM 1716 N N . GLU B 1 102 ? -63.969 27.018 63.049 1.00 31.58 102 GLU B N 1
ATOM 1717 C CA . GLU B 1 102 ? -65.070 27.696 62.398 1.00 35.28 102 GLU B CA 1
ATOM 1718 C C . GLU B 1 102 ? -65.137 27.254 60.939 1.00 32.93 102 GLU B C 1
ATOM 1719 O O . GLU B 1 102 ? -64.123 26.857 60.357 1.00 31.71 102 GLU B O 1
ATOM 1725 N N . PRO B 1 103 ? -66.324 27.262 60.345 1.00 32.62 103 PRO B N 1
ATOM 1726 C CA . PRO B 1 103 ? -66.454 26.834 58.951 1.00 30.85 103 PRO B CA 1
ATOM 1727 C C . PRO B 1 103 ? -65.999 27.897 57.969 1.00 33.44 103 PRO B C 1
ATOM 1728 O O . PRO B 1 103 ? -66.067 29.102 58.221 1.00 34.03 103 PRO B O 1
ATOM 1732 N N . SER B 1 104 ? -65.512 27.424 56.836 1.00 30.52 104 SER B N 1
ATOM 1733 C CA . SER B 1 104 ? -65.341 28.259 55.663 1.00 30.05 104 SER B CA 1
ATOM 1734 C C . SER B 1 104 ? -66.335 27.772 54.615 1.00 33.90 104 SER B C 1
ATOM 1735 O O . SER B 1 104 ? -66.568 26.572 54.495 1.00 33.18 104 SER B O 1
ATOM 1738 N N . SER B 1 105 ? -66.948 28.672 53.850 1.00 33.69 105 SER B N 1
ATOM 1739 C CA . SER B 1 105 ? -67.833 28.175 52.797 1.00 35.60 105 SER B CA 1
ATOM 1740 C C . SER B 1 105 ? -67.243 28.528 51.453 1.00 33.76 105 SER B C 1
ATOM 1741 O O . SER B 1 105 ? -66.447 29.461 51.321 1.00 32.73 105 SER B O 1
ATOM 1744 N N . ALA B 1 106 ? -67.667 27.756 50.472 1.00 27.51 106 ALA B N 1
ATOM 1745 C CA . ALA B 1 106 ? -67.313 27.996 49.088 1.00 28.15 106 ALA B CA 1
ATOM 1746 C C . ALA B 1 106 ? -68.543 27.794 48.224 1.00 26.22 106 ALA B C 1
ATOM 1747 O O . ALA B 1 106 ? -69.368 26.925 48.509 1.00 29.54 106 ALA B O 1
ATOM 1749 N N . ASN B 1 107 ? -68.686 28.616 47.190 1.00 26.27 107 ASN B N 1
ATOM 1750 C CA . ASN B 1 107 ? -69.816 28.499 46.283 1.00 28.20 107 ASN B CA 1
ATOM 1751 C C . ASN B 1 107 ? -69.367 27.856 44.978 1.00 26.86 107 ASN B C 1
ATOM 1752 O O . ASN B 1 107 ? -68.312 28.206 44.436 1.00 30.02 107 ASN B O 1
ATOM 1757 N N . VAL B 1 108 ? -70.156 26.899 44.500 1.00 22.37 108 VAL B N 1
ATOM 1758 C CA . VAL B 1 108 ? -69.779 26.088 43.348 1.00 21.34 108 VAL B CA 1
ATOM 1759 C C . VAL B 1 108 ? -70.070 26.857 42.067 1.00 21.33 108 VAL B C 1
ATOM 1760 O O . VAL B 1 108 ? -71.170 27.397 41.890 1.00 25.21 108 VAL B O 1
ATOM 1764 N N . THR B 1 109 ? -69.084 26.912 41.176 1.00 18.41 109 THR B N 1
ATOM 1765 C CA . THR B 1 109 ? -69.248 27.548 39.868 1.00 21.96 109 THR B CA 1
ATOM 1766 C C . THR B 1 109 ? -69.775 26.540 38.852 1.00 20.32 109 THR B C 1
ATOM 1767 O O . THR B 1 109 ? -69.199 25.457 38.696 1.00 21.68 109 THR B O 1
ATOM 1771 N N . ASP B 1 110 ? -70.853 26.910 38.143 1.00 20.73 110 ASP B N 1
ATOM 1772 C CA . ASP B 1 110 ? -71.459 26.051 37.123 1.00 20.48 110 ASP B CA 1
ATOM 1773 C C . ASP B 1 110 ? -70.667 26.163 35.821 1.00 21.21 110 ASP B C 1
ATOM 1774 O O . ASP B 1 110 ? -70.734 27.186 35.125 1.00 19.78 110 ASP B O 1
ATOM 1779 N N . THR B 1 111 ? -69.932 25.101 35.473 1.00 20.02 111 THR B N 1
ATOM 1780 C CA . THR B 1 111 ? -69.264 25.004 34.175 1.00 20.55 111 THR B CA 1
ATOM 1781 C C . THR B 1 111 ? -69.771 23.826 33.358 1.00 19.69 111 THR B C 1
ATOM 1782 O O . THR B 1 111 ? -69.113 23.417 32.396 1.00 21.82 111 THR B O 1
ATOM 1786 N N . THR B 1 112 ? -70.933 23.278 33.699 1.00 22.00 112 THR B N 1
ATOM 1787 C CA . THR B 1 112 ? -71.458 22.087 33.037 1.00 20.56 112 THR B CA 1
ATOM 1788 C C . THR B 1 112 ? -72.621 22.468 32.141 1.00 17.51 112 THR B C 1
ATOM 1789 O O . THR B 1 112 ? -73.640 22.972 32.625 1.00 19.30 112 THR B O 1
ATOM 1793 N N . ALA B 1 113 ? -72.501 22.169 30.849 1.00 19.81 113 ALA B N 1
ATOM 1794 C CA . ALA B 1 113 ? -73.574 22.510 29.940 1.00 21.24 113 ALA B CA 1
ATOM 1795 C C . ALA B 1 113 ? -74.781 21.600 30.159 1.00 21.00 113 ALA B C 1
ATOM 1796 O O . ALA B 1 113 ? -74.637 20.453 30.599 1.00 20.24 113 ALA B O 1
ATOM 1798 N N . PRO B 1 114 ? -75.984 22.088 29.852 1.00 19.04 114 PRO B N 1
ATOM 1799 C CA . PRO B 1 114 ? -77.158 21.213 29.871 1.00 20.56 114 PRO B CA 1
ATOM 1800 C C . PRO B 1 114 ? -76.992 20.050 28.907 1.00 20.06 114 PRO B C 1
ATOM 1801 O O . PRO B 1 114 ? -76.170 20.076 27.989 1.00 21.79 114 PRO B O 1
ATOM 1805 N N . ASP B 1 115 ? -77.806 19.021 29.117 1.00 21.35 115 ASP B N 1
ATOM 1806 C CA . ASP B 1 115 ? -77.893 17.945 28.147 1.00 22.17 115 ASP B CA 1
ATOM 1807 C C . ASP B 1 115 ? -78.454 18.471 26.825 1.00 20.87 115 ASP B C 1
ATOM 1808 O O . ASP B 1 115 ? -79.101 19.518 26.768 1.00 21.37 115 ASP B O 1
ATOM 1813 N N . ALA B 1 116 ? -78.183 17.738 25.750 1.00 21.04 116 ALA B N 1
ATOM 1814 C CA . ALA B 1 116 ? -78.759 18.096 24.467 1.00 19.84 116 ALA B CA 1
ATOM 1815 C C . ALA B 1 116 ? -80.280 18.124 24.595 1.00 21.17 116 ALA B C 1
ATOM 1816 O O . ALA B 1 116 ? -80.857 17.247 25.246 1.00 23.82 116 ALA B O 1
ATOM 1818 N N . PRO B 1 117 ? -80.952 19.116 24.020 1.00 19.34 117 PRO B N 1
ATOM 1819 C CA . PRO B 1 117 ? -82.415 19.160 24.107 1.00 20.17 117 PRO B CA 1
ATOM 1820 C C . PRO B 1 117 ? -83.058 18.121 23.201 1.00 23.36 117 PRO B C 1
ATOM 1821 O O . PRO B 1 117 ? -82.429 17.557 22.304 1.00 23.00 117 PRO B O 1
ATOM 1825 N N . THR B 1 118 ? -84.325 17.833 23.476 1.00 23.68 118 THR B N 1
ATOM 1826 C CA . THR B 1 118 ? -85.128 17.070 22.536 1.00 23.00 118 THR B CA 1
ATOM 1827 C C . THR B 1 118 ? -85.925 18.028 21.664 1.00 22.16 118 THR B C 1
ATOM 1828 O O . THR B 1 118 ? -86.207 19.166 22.043 1.00 23.64 118 THR B O 1
ATOM 1832 N N . VAL B 1 119 ? -86.292 17.556 20.480 1.00 23.05 119 VAL B N 1
ATOM 1833 C CA . VAL B 1 119 ? -87.094 18.362 19.571 1.00 22.92 119 VAL B CA 1
ATOM 1834 C C . VAL B 1 119 ? -88.141 17.467 18.928 1.00 26.45 119 VAL B C 1
ATOM 1835 O O . VAL B 1 119 ? -87.820 16.410 18.375 1.00 27.71 119 VAL B O 1
ATOM 1839 N N . ASN B 1 120 ? -89.398 17.867 19.048 1.00 26.08 120 ASN B N 1
ATOM 1840 C CA . ASN B 1 120 ? -90.482 17.131 18.434 1.00 26.43 120 ASN B CA 1
ATOM 1841 C C . ASN B 1 120 ? -90.451 17.321 16.919 1.00 25.50 120 ASN B C 1
ATOM 1842 O O . ASN B 1 120 ? -89.913 18.305 16.402 1.00 25.69 120 ASN B O 1
ATOM 1847 N N . ASP B 1 121 ? -91.025 16.352 16.205 1.00 27.77 121 ASP B N 1
ATOM 1848 C CA . ASP B 1 121 ? -91.039 16.400 14.747 1.00 30.51 121 ASP B CA 1
ATOM 1849 C C . ASP B 1 121 ? -91.633 17.712 14.245 1.00 28.24 121 ASP B C 1
ATOM 1850 O O . ASP B 1 121 ? -92.596 18.239 14.807 1.00 28.35 121 ASP B O 1
ATOM 1855 N N . VAL B 1 122 ? -91.047 18.235 13.173 1.00 24.97 122 VAL B N 1
ATOM 1856 C CA . VAL B 1 122 ? -91.411 19.529 12.611 1.00 21.34 122 VAL B CA 1
ATOM 1857 C C . VAL B 1 122 ? -91.808 19.308 11.157 1.00 24.04 122 VAL B C 1
ATOM 1858 O O . VAL B 1 122 ? -90.993 18.831 10.359 1.00 25.72 122 VAL B O 1
ATOM 1862 N N . THR B 1 123 ? -93.049 19.644 10.815 1.00 26.53 123 THR B N 1
ATOM 1863 C CA . THR B 1 123 ? -93.476 19.583 9.423 1.00 23.01 123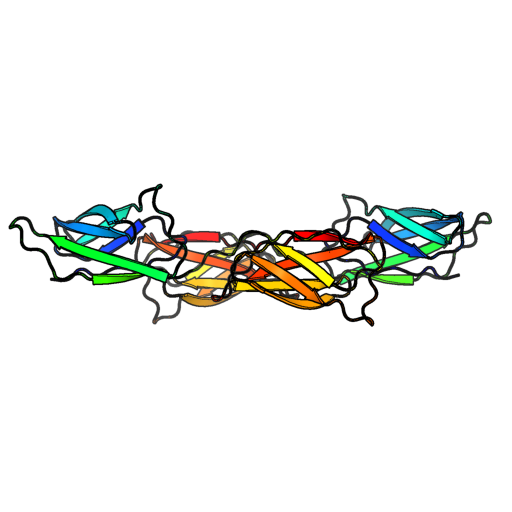 THR B CA 1
ATOM 1864 C C . THR B 1 123 ? -93.235 20.917 8.726 1.00 22.38 123 THR B C 1
ATOM 1865 O O . THR B 1 123 ? -93.114 21.965 9.357 1.00 24.59 123 THR B O 1
ATOM 1869 N N . SER B 1 124 ? -93.242 20.879 7.384 1.00 25.02 124 SER B N 1
ATOM 1870 C CA . SER B 1 124 ? -93.028 22.105 6.622 1.00 26.85 124 SER B CA 1
ATOM 1871 C C . SER B 1 124 ? -94.139 23.118 6.828 1.00 27.17 124 SER B C 1
ATOM 1872 O O . SER B 1 124 ? -93.958 24.292 6.489 1.00 30.90 124 SER B O 1
ATOM 1875 N N . ASP B 1 125 ? -95.277 22.688 7.366 1.00 28.72 125 ASP B N 1
ATOM 1876 C CA . ASP B 1 125 ? -96.402 23.559 7.676 1.00 30.22 125 ASP B CA 1
ATOM 1877 C C . ASP B 1 125 ? -96.384 24.037 9.119 1.00 29.49 125 ASP B C 1
ATOM 1878 O O . ASP B 1 125 ? -97.290 24.769 9.527 1.00 28.74 125 ASP B O 1
ATOM 1883 N N . ALA B 1 126 ? -95.383 23.640 9.895 1.00 27.10 126 ALA B N 1
ATOM 1884 C CA . ALA B 1 126 ? -95.382 23.942 11.319 1.00 25.26 126 ALA B CA 1
ATOM 1885 C C . ALA B 1 126 ? -95.289 25.442 11.565 1.00 23.35 126 ALA B C 1
ATOM 1886 O O . ALA B 1 126 ? -94.712 26.194 10.777 1.00 26.94 126 ALA B O 1
ATOM 1888 N N . THR B 1 127 ? -95.904 25.885 12.665 1.00 21.93 127 THR B N 1
ATOM 1889 C CA . THR B 1 127 ? -95.820 27.272 13.101 1.00 22.22 127 THR B CA 1
ATOM 1890 C C . THR B 1 127 ? -94.994 27.445 14.360 1.00 23.19 127 THR B C 1
ATOM 1891 O O . THR B 1 127 ? -94.701 28.584 14.749 1.00 22.80 127 THR B O 1
ATOM 1895 N N . GLN B 1 128 ? -94.625 26.351 15.008 1.00 24.20 128 GLN B N 1
ATOM 1896 C CA . GLN B 1 128 ? -93.811 26.421 16.207 1.00 23.48 128 GLN B CA 1
ATOM 1897 C C . GLN B 1 128 ? -92.989 25.150 16.271 1.00 22.49 128 GLN B C 1
ATOM 1898 O O . GLN B 1 128 ? -93.246 24.181 15.549 1.00 23.10 128 GLN B O 1
ATOM 1904 N N . VAL B 1 129 ? -91.965 25.184 17.113 1.00 20.69 129 VAL B N 1
ATOM 1905 C CA . VAL B 1 129 ? -91.151 24.020 17.414 1.00 20.31 129 VAL B CA 1
ATOM 1906 C C . VAL B 1 129 ? -91.228 23.780 18.916 1.00 22.00 129 VAL B C 1
ATOM 1907 O O . VAL B 1 129 ? -91.114 24.723 19.706 1.00 23.46 129 VAL B O 1
ATOM 1911 N N . THR B 1 130 ? -91.443 22.534 19.312 1.00 20.93 130 THR B N 1
ATOM 1912 C CA . THR B 1 130 ? -91.554 22.221 20.733 1.00 20.06 130 THR B CA 1
ATOM 1913 C C . THR B 1 130 ? -90.596 21.104 21.101 1.00 19.80 130 THR B C 1
ATOM 1914 O O . THR B 1 130 ? -90.146 20.324 20.253 1.00 22.23 130 THR B O 1
ATOM 1918 N N . GLY B 1 131 ? -90.311 21.024 22.391 1.00 20.55 131 GLY B N 1
ATOM 1919 C CA . GLY B 1 131 ? -89.509 19.921 22.878 1.00 22.45 131 GLY B CA 1
ATOM 1920 C C . GLY B 1 131 ? -89.212 20.081 24.348 1.00 22.07 131 GLY B C 1
ATOM 1921 O O . GLY B 1 131 ? -89.906 20.814 25.056 1.00 23.10 131 GLY B O 1
ATOM 1922 N N . GLN B 1 132 ? -88.171 19.382 24.805 1.00 24.72 132 GLN B N 1
ATOM 1923 C CA . GLN B 1 132 ? -87.774 19.396 26.206 1.00 23.22 132 GLN B CA 1
ATOM 1924 C C . GLN B 1 132 ? -86.327 19.850 26.352 1.00 21.48 132 GLN B C 1
ATOM 1925 O O . GLN B 1 132 ? -85.480 19.549 25.504 1.00 22.37 132 GLN B O 1
ATOM 1931 N N . ALA B 1 133 ? -86.070 20.630 27.399 1.00 19.65 133 ALA B N 1
ATOM 1932 C CA . ALA B 1 133 ? -84.724 21.091 27.704 1.00 18.98 133 ALA B CA 1
ATOM 1933 C C . ALA B 1 133 ? -84.614 21.306 29.203 1.00 22.44 133 ALA B C 1
ATOM 1934 O O . ALA B 1 133 ? -85.611 21.278 29.927 1.00 22.89 133 ALA B O 1
ATOM 1936 N N . GLU B 1 134 ? -83.394 21.565 29.655 1.00 20.12 134 GLU B N 1
ATOM 1937 C CA . GLU B 1 134 ? -83.169 21.836 31.064 1.00 19.79 134 GLU B CA 1
ATOM 1938 C C . GLU B 1 134 ? -84.045 22.999 31.516 1.00 21.43 134 GLU B C 1
ATOM 1939 O O . GLU B 1 134 ? -84.074 24.042 30.846 1.00 20.77 134 GLU B O 1
ATOM 1945 N N . PRO B 1 135 ? -84.781 22.862 32.623 1.00 21.60 135 PRO B N 1
ATOM 1946 C CA . PRO B 1 135 ? -85.662 23.950 33.053 1.00 20.85 135 PRO B CA 1
ATOM 1947 C C . PRO B 1 135 ? -84.934 25.280 33.121 1.00 21.12 135 PRO B C 1
ATOM 1948 O O . PRO B 1 135 ? -83.788 25.366 33.573 1.00 21.73 135 PRO B O 1
ATOM 1952 N N . ASN B 1 136 ? -85.602 26.315 32.617 1.00 21.86 136 ASN B N 1
ATOM 1953 C CA . ASN B 1 136 ? -85.151 27.703 32.643 1.00 22.50 136 ASN B CA 1
ATOM 1954 C C . ASN B 1 136 ? -83.923 27.952 31.772 1.00 23.84 136 ASN B C 1
ATOM 1955 O O . ASN B 1 136 ? -83.385 29.061 31.781 1.00 24.00 136 ASN B O 1
ATOM 1960 N N . SER B 1 137 ? -83.478 26.959 30.999 1.00 20.97 137 SER B N 1
ATOM 1961 C CA . SER B 1 137 ? -82.441 27.206 30.006 1.00 20.88 137 SER B CA 1
ATOM 1962 C C . SER B 1 137 ? -83.028 27.979 28.819 1.00 19.18 137 SER B C 1
ATOM 1963 O O . SER B 1 137 ? -84.242 27.980 28.578 1.00 20.43 137 SER B O 1
ATOM 1966 N N . THR B 1 138 ? -82.149 28.650 28.079 1.00 18.57 138 THR B N 1
ATOM 1967 C CA . THR B 1 138 ? -82.538 29.273 26.819 1.00 18.30 138 THR B CA 1
ATOM 1968 C C . THR B 1 138 ? -82.284 28.308 25.673 1.00 17.83 138 THR B C 1
ATOM 1969 O O . THR B 1 138 ? -81.162 27.826 25.485 1.00 19.82 138 THR B O 1
ATOM 1973 N N . VAL B 1 139 ? -83.337 28.020 24.932 1.00 19.24 139 VAL B N 1
ATOM 1974 C CA . VAL B 1 139 ? -83.300 27.113 23.805 1.00 18.38 139 VAL B CA 1
ATOM 1975 C C . VAL B 1 139 ? -83.206 27.970 22.554 1.00 18.98 139 VAL B C 1
ATOM 1976 O O . VAL B 1 139 ? -83.982 28.919 22.373 1.00 20.56 139 VAL B O 1
ATOM 1980 N N . LYS B 1 140 ? -82.220 27.673 21.722 1.00 16.82 140 LYS B N 1
ATOM 1981 C CA . LYS B 1 140 ? -81.936 28.436 20.521 1.00 16.28 140 LYS B CA 1
ATOM 1982 C C . LYS B 1 140 ? -82.183 27.511 19.345 1.00 17.10 140 LYS B C 1
ATOM 1983 O O . LYS B 1 140 ? -81.556 26.449 19.253 1.00 19.84 140 LYS B O 1
ATOM 1989 N N . LEU B 1 141 ? -83.098 27.915 18.466 1.00 17.58 141 LEU B N 1
ATOM 1990 C CA . LEU B 1 141 ? -83.392 27.222 17.222 1.00 15.99 141 LEU B CA 1
ATOM 1991 C C . LEU B 1 141 ? -82.622 27.920 16.112 1.00 20.33 141 LEU B C 1
ATOM 1992 O O . LEU B 1 141 ? -82.741 29.139 15.949 1.00 21.58 141 LEU B O 1
ATOM 1997 N N . THR B 1 142 ? -81.820 27.156 15.372 1.00 18.66 142 THR B N 1
ATOM 1998 C CA . THR B 1 142 ? -81.113 27.654 14.201 1.00 18.90 142 THR B CA 1
ATOM 1999 C C . THR B 1 142 ? -81.777 27.086 12.960 1.00 17.69 142 THR B C 1
ATOM 2000 O O . THR B 1 142 ? -81.829 25.855 12.772 1.00 20.02 142 THR B O 1
ATOM 2004 N N . PHE B 1 143 ? -82.342 27.994 12.170 1.00 17.31 143 PHE B N 1
ATOM 2005 C CA . PHE B 1 143 ? -82.956 27.682 10.893 1.00 18.71 143 PHE B CA 1
ATOM 2006 C C . PHE B 1 143 ? -81.875 27.407 9.853 1.00 18.21 143 PHE B C 1
ATOM 2007 O O . PHE B 1 143 ? -80.714 27.770 10.042 1.00 17.30 143 PHE B O 1
ATOM 2015 N N . PRO B 1 144 ? -82.228 26.747 8.743 1.00 21.60 144 PRO B N 1
ATOM 2016 C CA . PRO B 1 144 ? -81.192 26.318 7.794 1.00 22.57 144 PRO B CA 1
ATOM 2017 C C . PRO B 1 144 ? -80.510 27.455 7.051 1.00 17.55 144 PRO B C 1
ATOM 2018 O O . PRO B 1 144 ? -79.493 27.208 6.386 1.00 21.75 144 PRO B O 1
ATOM 2022 N N . ASP B 1 145 ? -81.030 28.678 7.123 1.00 18.97 145 ASP B N 1
ATOM 2023 C CA . ASP B 1 145 ? -80.320 29.824 6.580 1.00 21.02 145 ASP B CA 1
ATOM 2024 C C . ASP B 1 145 ? -79.425 30.496 7.616 1.00 22.35 145 ASP B C 1
ATOM 2025 O O . ASP B 1 145 ? -78.817 31.531 7.320 1.00 23.79 145 ASP B O 1
ATOM 2030 N N . GLY B 1 146 ? -79.323 29.932 8.815 1.00 20.95 146 GLY B N 1
ATOM 2031 C CA . GLY B 1 146 ? -78.467 30.477 9.834 1.00 19.31 146 GLY B CA 1
ATOM 2032 C C . GLY B 1 146 ? -79.130 31.453 10.782 1.00 19.86 146 GLY B C 1
ATOM 2033 O O . GLY B 1 146 ? -78.509 31.833 11.778 1.00 21.52 146 GLY B O 1
ATOM 2034 N N . THR B 1 147 ? -80.349 31.898 10.490 1.00 20.73 147 THR B N 1
ATOM 2035 C CA . THR B 1 147 ? -81.051 32.759 11.431 1.00 21.49 147 THR B CA 1
ATOM 2036 C C . THR B 1 147 ? -81.617 31.925 12.570 1.00 20.32 147 THR B C 1
ATOM 2037 O O . THR B 1 147 ? -81.681 30.695 12.505 1.00 20.74 147 THR B O 1
ATOM 2041 N N . THR B 1 148 ? -82.009 32.608 13.644 1.00 19.83 148 THR B N 1
ATOM 2042 C CA . THR B 1 148 ? -82.358 31.925 14.879 1.00 20.50 148 THR B CA 1
ATOM 2043 C C . THR B 1 148 ? -83.641 32.468 15.487 1.00 20.70 148 THR B C 1
ATOM 2044 O O . THR B 1 148 ? -84.127 33.546 15.136 1.00 23.91 148 THR B O 1
ATOM 2048 N N . ALA B 1 149 ? -84.166 31.683 16.421 1.00 19.56 149 ALA B N 1
ATOM 2049 C CA . ALA B 1 149 ? -85.291 32.069 17.263 1.00 19.65 149 ALA B CA 1
ATOM 2050 C C . ALA B 1 149 ? -85.031 31.466 18.631 1.00 20.73 149 ALA B C 1
ATOM 2051 O O . ALA B 1 149 ? -84.288 30.490 18.744 1.00 22.64 149 ALA B O 1
ATOM 2053 N N . THR B 1 150 ? -85.573 32.082 19.683 1.00 20.60 150 THR B N 1
ATOM 2054 C CA . THR B 1 150 ? -85.272 31.635 21.038 1.00 22.35 150 THR B CA 1
ATOM 2055 C C . THR B 1 150 ? -86.543 31.406 21.850 1.00 24.71 150 THR B C 1
ATOM 2056 O O . THR B 1 150 ? -87.612 31.945 21.556 1.00 21.74 150 THR B O 1
ATOM 2060 N N . GLY B 1 151 ? -86.407 30.557 22.871 1.00 21.92 151 GLY B N 1
ATOM 2061 C CA . GLY B 1 151 ? -87.469 30.342 23.839 1.00 22.35 151 GLY B CA 1
ATOM 2062 C C . GLY B 1 151 ? -86.864 29.907 25.158 1.00 22.69 151 GLY B C 1
ATOM 2063 O O . GLY B 1 151 ? -85.696 29.536 25.216 1.00 23.35 151 GLY B O 1
ATOM 2064 N N . THR B 1 152 ? -87.649 29.988 26.230 1.00 24.85 152 THR B N 1
ATOM 2065 C CA . THR B 1 152 ? -87.194 29.540 27.548 1.00 24.12 152 THR B CA 1
ATOM 2066 C C . THR B 1 152 ? -87.918 28.253 27.916 1.00 21.93 152 THR B C 1
ATOM 2067 O O . THR B 1 152 ? -89.142 28.167 27.776 1.00 25.14 152 THR B O 1
ATOM 2071 N N . ALA B 1 153 ? -87.167 27.248 28.356 1.00 21.04 153 ALA B N 1
ATOM 2072 C CA . ALA B 1 153 ? -87.793 26.028 28.851 1.00 21.68 153 ALA B CA 1
ATOM 2073 C C . ALA B 1 153 ? -88.448 26.302 30.199 1.00 21.74 153 ALA B C 1
ATOM 2074 O O . ALA B 1 153 ? -87.873 26.983 31.056 1.00 22.20 153 ALA B O 1
ATOM 2076 N N . ASP B 1 154 ? -89.656 25.776 30.390 1.00 19.19 154 ASP B N 1
ATOM 2077 C CA . ASP B 1 154 ? -90.419 26.084 31.597 1.00 22.83 154 ASP B CA 1
ATOM 2078 C C . ASP B 1 154 ? -90.020 25.175 32.763 1.00 26.37 154 ASP B C 1
ATOM 2079 O O . ASP B 1 154 ? -89.006 24.473 32.734 1.00 23.16 154 ASP B O 1
ATOM 2084 N N . ASP B 1 155 ? -90.845 25.198 33.817 1.00 25.77 155 ASP B N 1
ATOM 2085 C CA . ASP B 1 155 ? -90.526 24.493 35.053 1.00 32.20 155 ASP B CA 1
ATOM 2086 C C . ASP B 1 155 ? -90.524 22.984 34.868 1.00 33.89 155 ASP B C 1
ATOM 2087 O O . ASP B 1 155 ? -89.813 22.276 35.595 1.00 39.33 155 ASP B O 1
ATOM 2092 N N . GLN B 1 156 ? -91.261 22.479 33.886 1.00 33.57 156 GLN B N 1
ATOM 2093 C CA . GLN B 1 156 ? -91.253 21.061 33.558 1.00 32.65 156 GLN B CA 1
ATOM 2094 C C . GLN B 1 156 ? -90.207 20.725 32.509 1.00 26.29 156 GLN B C 1
ATOM 2095 O O . GLN B 1 156 ? -90.089 19.560 32.123 1.00 30.68 156 GLN B O 1
ATOM 2101 N N . GLY B 1 157 ? -89.456 21.715 32.041 1.00 25.10 157 GLY B N 1
ATOM 2102 C CA . GLY B 1 157 ? -88.490 21.498 30.985 1.00 23.08 157 GLY B CA 1
ATOM 2103 C C . GLY B 1 157 ? -89.053 21.573 29.588 1.00 25.57 157 GLY B C 1
ATOM 2104 O O . GLY B 1 157 ? -88.345 21.244 28.632 1.00 28.58 157 GLY B O 1
ATOM 2105 N N . ASN B 1 158 ? -90.312 21.959 29.436 1.00 23.97 158 ASN B N 1
ATOM 2106 C CA . ASN B 1 158 ? -90.910 22.085 28.114 1.00 23.23 158 ASN B CA 1
ATOM 2107 C C . ASN B 1 158 ? -90.616 23.445 27.505 1.00 20.20 158 ASN B C 1
ATOM 2108 O O . ASN B 1 158 ? -90.626 24.466 28.195 1.00 22.98 158 ASN B O 1
ATOM 2113 N N . TYR B 1 159 ? -90.354 23.458 26.196 1.00 23.52 159 TYR B N 1
ATOM 2114 C CA . TYR B 1 159 ? -90.205 24.709 25.470 1.00 22.35 159 TYR B CA 1
ATOM 2115 C C . TYR B 1 159 ? -91.064 24.692 24.214 1.00 21.09 159 TYR B C 1
ATOM 2116 O O . TYR B 1 159 ? -91.350 23.632 23.636 1.00 20.01 159 TYR B O 1
ATOM 2125 N N . THR B 1 160 ? -91.453 25.904 23.815 1.00 21.49 160 THR B N 1
ATOM 2126 C CA . THR B 1 160 ? -92.181 26.207 22.589 1.00 23.71 160 THR B CA 1
ATOM 2127 C C . THR B 1 160 ? -91.561 27.467 22.010 1.00 26.64 160 THR B C 1
ATOM 2128 O O . THR B 1 160 ? -91.439 28.479 22.708 1.00 29.96 160 THR B O 1
ATOM 2132 N N . ILE B 1 161 ? -91.160 27.410 20.746 1.00 22.62 161 ILE B N 1
ATOM 2133 C CA . ILE B 1 161 ? -90.548 28.545 20.066 1.00 22.45 161 ILE B CA 1
ATOM 2134 C C . ILE B 1 161 ? -91.362 28.823 18.817 1.00 21.59 161 ILE B C 1
ATOM 2135 O O . ILE B 1 161 ? -91.555 27.920 17.993 1.00 21.24 161 ILE B O 1
ATOM 2140 N N . ASP B 1 162 ? -91.835 30.059 18.678 1.00 25.08 162 ASP B N 1
ATOM 2141 C CA . ASP B 1 162 ? -92.600 30.436 17.494 1.00 24.35 162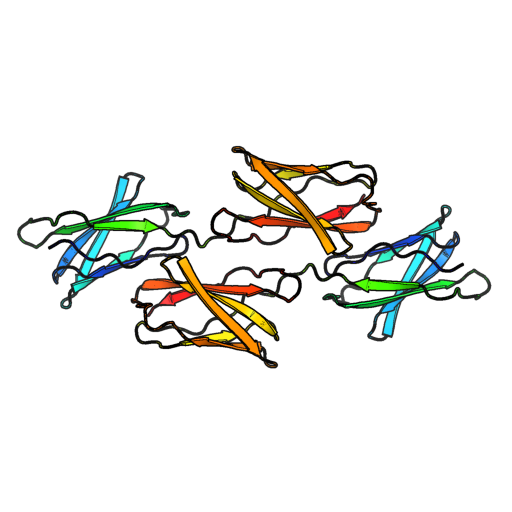 ASP B CA 1
ATOM 2142 C C . ASP B 1 162 ? -91.674 30.569 16.300 1.00 22.92 162 ASP B C 1
ATOM 2143 O O . ASP B 1 162 ? -90.591 31.155 16.389 1.00 26.66 162 ASP B O 1
ATOM 2148 N N . ILE B 1 163 ? -92.117 30.050 15.165 1.00 21.80 163 ILE B N 1
ATOM 2149 C CA . ILE B 1 163 ? -91.353 30.208 13.933 1.00 21.83 163 ILE B CA 1
ATOM 2150 C C . ILE B 1 163 ? -91.690 31.575 13.358 1.00 21.27 163 ILE B C 1
ATOM 2151 O O . ILE B 1 163 ? -92.877 31.889 13.175 1.00 23.05 163 ILE B O 1
ATOM 2156 N N . PRO B 1 164 ? -90.691 32.430 13.126 1.00 22.58 164 PRO B N 1
ATOM 2157 C CA . PRO B 1 164 ? -90.956 33.743 12.519 1.00 20.79 164 PRO B CA 1
ATOM 2158 C C . PRO B 1 164 ? -91.682 33.610 11.190 1.00 23.20 164 PRO B C 1
ATOM 2159 O O . PRO B 1 164 ? -91.428 32.690 10.410 1.00 21.73 164 PRO B O 1
ATOM 2163 N N . SER B 1 165 ? -92.588 34.554 10.925 1.00 26.21 165 SER B N 1
ATOM 2164 C CA . SER B 1 165 ? -93.425 34.421 9.736 1.00 23.50 165 SER B CA 1
ATOM 2165 C C . SER B 1 165 ? -92.658 34.653 8.443 1.00 26.30 165 SER B C 1
ATOM 2166 O O . SER B 1 165 ? -93.155 34.278 7.376 1.00 28.62 165 SER B O 1
ATOM 2169 N N . ASN B 1 166 ? -91.453 35.212 8.507 1.00 26.77 166 ASN B N 1
ATOM 2170 C CA . ASN B 1 166 ? -90.646 35.374 7.304 1.00 30.15 166 ASN B CA 1
ATOM 2171 C C . ASN B 1 166 ? -89.731 34.188 7.053 1.00 33.79 166 ASN B C 1
ATOM 2172 O O . ASN B 1 166 ? -88.984 34.192 6.064 1.00 36.87 166 ASN B O 1
ATOM 2177 N N . VAL B 1 167 ? -89.805 33.161 7.893 1.00 28.38 167 VAL B N 1
ATOM 2178 C CA . VAL B 1 167 ? -89.046 31.929 7.718 1.00 27.50 167 VAL B CA 1
ATOM 2179 C C . VAL B 1 167 ? -89.943 30.901 7.047 1.00 29.76 167 VAL B C 1
ATOM 2180 O O . VAL B 1 167 ? -91.042 30.610 7.531 1.00 29.23 167 VAL B O 1
ATOM 2184 N N . ASP B 1 168 ? -89.500 30.397 5.903 1.00 30.96 168 ASP B N 1
ATOM 2185 C CA . ASP B 1 168 ? -90.225 29.389 5.144 1.00 36.11 168 ASP B CA 1
ATOM 2186 C C . ASP B 1 168 ? -89.525 28.052 5.340 1.00 33.14 168 ASP B C 1
ATOM 2187 O O . ASP B 1 168 ? -88.364 27.892 4.947 1.00 35.13 168 ASP B O 1
ATOM 2192 N N . LEU B 1 169 ? -90.217 27.106 5.963 1.00 33.90 169 LEU B N 1
ATOM 2193 C CA . LEU B 1 169 ? -89.665 25.780 6.193 1.00 34.87 169 LEU B CA 1
ATOM 2194 C C . LEU B 1 169 ? -90.053 24.845 5.063 1.00 34.86 169 LEU B C 1
ATOM 2195 O O . LEU B 1 169 ? -91.187 24.876 4.573 1.00 36.27 169 LEU B O 1
ATOM 2200 N N . ASN B 1 170 ? -89.086 24.056 4.612 1.00 29.24 170 ASN B N 1
ATOM 2201 C CA . ASN B 1 170 ? -89.307 23.131 3.512 1.00 28.40 170 ASN B CA 1
ATOM 2202 C C . ASN B 1 170 ? -88.863 21.739 3.923 1.00 24.48 170 ASN B C 1
ATOM 2203 O O . ASN B 1 170 ? -87.860 21.583 4.626 1.00 23.78 170 ASN B O 1
ATOM 2208 N N . GLY B 1 171 ? -89.612 20.736 3.478 1.00 24.47 171 GLY B N 1
ATOM 2209 C CA . GLY B 1 171 ? -89.271 19.355 3.742 1.00 23.51 171 GLY B CA 1
ATOM 2210 C C . GLY B 1 171 ? -87.841 19.053 3.344 1.00 19.16 171 GLY B C 1
ATOM 2211 O O . GLY B 1 171 ? -87.408 19.446 2.253 1.00 20.54 171 GLY B O 1
ATOM 2212 N N . GLY B 1 172 ? -87.099 18.382 4.218 1.00 19.25 172 GLY B N 1
ATOM 2213 C CA . GLY B 1 172 ? -85.731 18.009 3.937 1.00 20.32 172 GLY B CA 1
ATOM 2214 C C . GLY B 1 172 ? -84.687 18.971 4.454 1.00 20.81 172 GLY B C 1
ATOM 2215 O O . GLY B 1 172 ? -83.503 18.613 4.480 1.00 21.06 172 GLY B O 1
ATOM 2216 N N . GLU B 1 173 ? -85.081 20.179 4.841 1.00 20.78 173 GLU B N 1
ATOM 2217 C CA . GLU B 1 173 ? -84.155 21.100 5.482 1.00 19.46 173 GLU B CA 1
ATOM 2218 C C . GLU B 1 173 ? -83.883 20.660 6.915 1.00 18.90 173 GLU B C 1
ATOM 2219 O O . GLU B 1 173 ? -84.709 20.006 7.552 1.00 21.05 173 GLU B O 1
ATOM 2225 N N . GLU B 1 174 ? -82.710 21.024 7.427 1.00 17.42 174 GLU B N 1
ATOM 2226 C CA . GLU B 1 174 ? -82.344 20.655 8.788 1.00 18.23 174 GLU B CA 1
ATOM 2227 C C . GLU B 1 174 ? -82.613 21.811 9.749 1.00 18.73 174 GLU B C 1
ATOM 2228 O O . GLU B 1 174 ? -82.399 22.980 9.417 1.00 22.70 174 GLU B O 1
ATOM 2234 N N . LEU B 1 175 ? -83.127 21.475 10.929 1.00 17.73 175 LEU B N 1
ATOM 2235 C CA . LEU B 1 175 ? -83.286 22.400 12.038 1.00 19.51 175 LEU B CA 1
ATOM 2236 C C . LEU B 1 175 ? -82.346 21.964 13.142 1.00 23.80 175 LEU B C 1
ATOM 2237 O O . LEU B 1 175 ? -82.107 20.763 13.324 1.00 24.75 175 LEU B O 1
ATOM 2242 N N . GLN B 1 176 ? -81.832 22.937 13.902 1.00 21.17 176 GLN B N 1
ATOM 2243 C CA . GLN B 1 176 ? -80.930 22.598 14.989 1.00 20.88 176 GLN B CA 1
ATOM 2244 C C . GLN B 1 176 ? -81.359 23.325 16.248 1.00 20.19 176 GLN B C 1
ATOM 2245 O O . GLN B 1 176 ? -81.827 24.457 16.177 1.00 22.94 176 GLN B O 1
ATOM 2251 N N . VAL B 1 177 ? -81.240 22.659 17.395 1.00 18.16 177 VAL B N 1
ATOM 2252 C CA . VAL B 1 177 ? -81.661 23.215 18.671 1.00 18.54 177 VAL B CA 1
ATOM 2253 C C . VAL B 1 177 ? -80.520 23.032 19.670 1.00 17.97 177 VAL B C 1
ATOM 2254 O O . VAL B 1 177 ? -79.921 21.954 19.736 1.00 20.40 177 VAL B O 1
ATOM 2258 N N . THR B 1 178 ? -80.212 24.084 20.433 1.00 18.03 178 THR B N 1
ATOM 2259 C CA . THR B 1 178 ? -79.291 23.978 21.567 1.00 18.18 178 THR B CA 1
ATOM 2260 C C . THR B 1 178 ? -79.932 24.589 22.803 1.00 19.22 178 THR B C 1
ATOM 2261 O O . THR B 1 178 ? -80.885 25.361 22.710 1.00 19.32 178 THR B O 1
ATOM 2265 N N . ALA B 1 179 ? -79.387 24.232 23.967 1.00 16.36 179 ALA B N 1
ATOM 2266 C CA . ALA B 1 179 ? -79.835 24.763 25.255 1.00 19.05 179 ALA B CA 1
ATOM 2267 C C . ALA B 1 179 ? -78.658 25.323 26.036 1.00 19.54 179 ALA B C 1
ATOM 2268 O O . ALA B 1 179 ? -77.603 24.686 26.125 1.00 21.15 179 ALA B O 1
ATOM 2270 N N . THR B 1 180 ? -78.840 26.525 26.587 1.00 17.34 180 THR B N 1
ATOM 2271 C CA . THR B 1 180 ? -77.784 27.239 27.299 1.00 19.63 180 THR B CA 1
ATOM 2272 C C . THR B 1 180 ? -78.273 27.626 28.688 1.00 18.95 180 THR B C 1
ATOM 2273 O O . THR B 1 180 ? -79.379 28.148 28.828 1.00 18.61 180 THR B O 1
ATOM 2277 N N . ASP B 1 181 ? -77.450 27.378 29.712 1.00 17.69 181 ASP B N 1
ATOM 2278 C CA . ASP B 1 181 ? -77.825 27.723 31.077 1.00 17.89 181 ASP B CA 1
ATOM 2279 C C . ASP B 1 181 ? -77.448 29.176 31.387 1.00 19.16 181 ASP B C 1
ATOM 2280 O O . ASP B 1 181 ? -76.864 29.897 30.563 1.00 19.14 181 ASP B O 1
ATOM 2285 N N . LYS B 1 182 ? -77.775 29.604 32.605 1.00 18.47 182 LYS B N 1
ATOM 2286 C CA . LYS B 1 182 ? -77.542 31.017 33.005 1.00 23.85 182 LYS B CA 1
ATOM 2287 C C . LYS B 1 182 ? -76.052 31.375 33.050 1.00 19.72 182 LYS B C 1
ATOM 2288 O O . LYS B 1 182 ? -75.752 32.555 33.047 1.00 23.67 182 LYS B O 1
ATOM 2294 N N . ASP B 1 183 ? -75.160 30.397 33.114 1.00 20.85 183 ASP B N 1
ATOM 2295 C CA . ASP B 1 183 ? -73.731 30.704 33.122 1.00 20.70 183 ASP B CA 1
ATOM 2296 C C . ASP B 1 183 ? -73.110 30.621 31.734 1.00 21.91 183 ASP B C 1
ATOM 2297 O O . ASP B 1 183 ? -71.882 30.728 31.593 1.00 22.55 183 ASP B O 1
ATOM 2302 N N . GLY B 1 184 ? -73.940 30.476 30.700 1.00 19.63 184 GLY B N 1
ATOM 2303 C CA . GLY B 1 184 ? -73.455 30.498 29.335 1.00 21.12 184 GLY B CA 1
ATOM 2304 C C . GLY B 1 184 ? -72.936 29.177 28.831 1.00 22.31 184 GLY B C 1
ATOM 2305 O O . GLY B 1 184 ? -72.331 29.145 27.758 1.00 24.51 184 GLY B O 1
ATOM 2306 N N . ASN B 1 185 ? -73.141 28.088 29.567 1.00 19.28 185 ASN B N 1
ATOM 2307 C CA . ASN B 1 185 ? -72.685 26.779 29.119 1.00 20.30 185 ASN B CA 1
ATOM 2308 C C . ASN B 1 185 ? -73.686 26.227 28.114 1.00 18.02 185 ASN B C 1
ATOM 2309 O O . ASN B 1 185 ? -74.865 26.064 28.438 1.00 18.09 185 ASN B O 1
ATOM 2314 N N . THR B 1 186 ? -73.232 25.935 26.897 1.00 21.91 186 THR B N 1
ATOM 2315 C CA . THR B 1 186 ? -74.131 25.559 25.812 1.00 21.62 186 THR B CA 1
ATOM 2316 C C . THR B 1 186 ? -74.062 24.058 25.539 1.00 17.97 186 THR B C 1
ATOM 2317 O O . THR B 1 186 ? -72.976 23.497 25.372 1.00 19.20 186 THR B O 1
ATOM 2321 N N . SER B 1 187 ? -75.238 23.425 25.497 1.00 17.37 187 SER B N 1
ATOM 2322 C CA . SER B 1 187 ? -75.406 22.007 25.213 1.00 16.65 187 SER B CA 1
ATOM 2323 C C . SER B 1 187 ? -74.864 21.623 23.840 1.00 19.05 187 SER B C 1
ATOM 2324 O O . SER B 1 187 ? -74.697 22.455 22.952 1.00 18.49 187 SER B O 1
ATOM 2327 N N . GLU B 1 188 ? -74.589 20.330 23.688 1.00 19.82 188 GLU B N 1
ATOM 2328 C CA . GLU B 1 188 ? -74.532 19.726 22.368 1.00 20.72 188 GLU B CA 1
ATOM 2329 C C . GLU B 1 188 ? -75.813 20.036 21.613 1.00 19.13 188 GLU B C 1
ATOM 2330 O O . GLU B 1 188 ? -76.887 20.144 22.208 1.00 20.39 188 GLU B O 1
ATOM 2336 N N . SER B 1 189 ? -75.704 20.129 20.291 1.00 20.74 189 SER B N 1
ATOM 2337 C CA . SER B 1 189 ? -76.869 20.411 19.471 1.00 21.59 189 SER B CA 1
ATOM 2338 C C . SER B 1 189 ? -77.680 19.142 19.228 1.00 20.49 189 SER B C 1
ATOM 2339 O O . SER B 1 189 ? -77.173 18.018 19.306 1.00 23.04 189 SER B O 1
ATOM 2342 N N . THR B 1 190 ? -78.965 19.341 18.947 1.00 19.70 190 THR B N 1
ATOM 2343 C CA . THR B 1 190 ? -79.849 18.290 18.476 1.00 18.02 190 THR B CA 1
ATOM 2344 C C . THR B 1 190 ? -80.417 18.721 17.135 1.00 17.94 190 THR B C 1
ATOM 2345 O O . THR B 1 190 ? -80.894 19.850 17.004 1.00 20.47 190 THR B O 1
ATOM 2349 N N . ASN B 1 191 ? -80.359 17.836 16.141 1.00 19.81 191 ASN B N 1
ATOM 2350 C CA . ASN B 1 191 ? -80.874 18.127 14.811 1.00 20.92 191 ASN B CA 1
ATOM 2351 C C . ASN B 1 191 ? -82.182 17.390 14.548 1.00 20.20 191 ASN B C 1
ATOM 2352 O O . ASN B 1 191 ? -82.438 16.313 15.091 1.00 21.21 191 ASN B O 1
ATOM 2357 N N . THR B 1 192 ? -83.004 17.976 13.691 1.00 19.75 192 THR B N 1
ATOM 2358 C CA . THR B 1 192 ? -84.153 17.255 13.158 1.00 21.01 192 THR B CA 1
ATOM 2359 C C . THR B 1 192 ? -84.389 17.704 11.728 1.00 21.07 192 THR B C 1
ATOM 2360 O O . THR B 1 192 ? -84.078 18.836 11.361 1.00 22.22 192 THR B O 1
ATOM 2364 N N . THR B 1 193 ? -84.934 16.806 10.913 1.00 21.14 193 THR B N 1
ATOM 2365 C CA . THR B 1 193 ? -85.174 17.098 9.507 1.00 20.53 193 THR B CA 1
ATOM 2366 C C . THR B 1 193 ? -86.646 17.435 9.317 1.00 20.60 193 THR B C 1
ATOM 2367 O O . THR B 1 193 ? -87.516 16.682 9.766 1.00 24.84 193 THR B O 1
ATOM 2371 N N . ILE B 1 194 ? -86.913 18.580 8.681 1.00 21.62 194 ILE B N 1
ATOM 2372 C CA . ILE B 1 194 ? -88.287 18.992 8.404 1.00 18.99 194 ILE B CA 1
ATOM 2373 C C . ILE B 1 194 ? -88.988 17.959 7.537 1.00 25.47 194 ILE B C 1
ATOM 2374 O O . ILE B 1 194 ? -88.439 17.470 6.542 1.00 25.38 194 ILE B O 1
ATOM 2379 N N . ILE B 1 195 ? -90.224 17.635 7.914 1.00 24.98 195 ILE B N 1
ATOM 2380 C CA . ILE B 1 195 ? -91.035 16.670 7.193 1.00 30.95 195 ILE B CA 1
ATOM 2381 C C . ILE B 1 195 ? -91.947 17.405 6.213 1.00 33.98 195 ILE B C 1
ATOM 2382 O O . ILE B 1 195 ? -92.609 18.383 6.580 1.00 32.17 195 ILE B O 1
#

Foldseek 3Di:
DEWDWPAAAQPDFKIKTFDAAQWKKWKAWPVGDIWIWGAHRRRITITGDDPVDGRQWQTKMWMWTAHPVGDIDDIDIYTYHHPDAWAEWDWDAAAQPDFKIKTFTAAQWKKWKQFLVRDIWIWGQHRRRITITGDPPVDGADFFRKMKMWTAHPVGHIYDIDMDTYD/DEWDWPAAALPDQKIKTFDDAQWKKWKAWPVRDIWIWGQHRVRITITTDPPVDGDQWQTKMWMWTAHPVGDIHDIDIYTYHHQDWWAAWDWDAAAQPDFKIKTFTDAQWKKWKAFLVGDIWIWGQHPRRITITGDDPVDGGDFFGKMKMWTADPVGHIYDIDIDTHD

Solvent-accessible surface area: 16457 Å²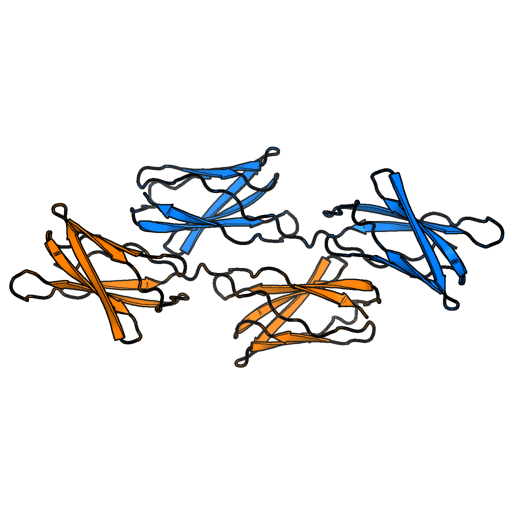 total; per-residue (Å²): 124,54,5,76,26,22,64,3,3,15,33,15,80,44,2,11,2,82,14,93,64,95,2,64,0,91,0,48,4,87,94,54,55,73,17,82,12,92,1,62,100,136,1,67,4,76,0,100,19,33,119,122,17,122,18,102,24,59,36,88,0,68,0,28,6,33,39,193,96,56,91,78,7,134,66,20,65,13,102,6,32,33,5,62,40,7,122,46,5,76,25,74,115,2,58,54,130,34,100,84,1,40,1,81,12,77,61,107,1,66,0,96,0,19,3,4,74,33,72,74,19,76,13,99,1,64,107,134,1,64,5,70,1,103,13,60,124,139,37,106,7,38,34,11,4,14,0,11,0,19,0,31,13,191,76,43,23,38,2,96,49,31,57,21,51,4,114,131,56,4,72,30,19,64,3,4,14,32,13,94,57,1,12,2,79,13,90,66,94,4,59,0,83,0,45,5,88,102,52,36,70,12,85,13,89,0,62,102,141,4,67,5,69,1,94,20,34,118,120,16,110,10,95,24,62,35,84,0,60,0,25,6,28,38,190,98,53,95,75,12,126,83,24,56,13,102,8,27,28,3,62,40,8,126,47,4,76,24,83,115,2,62,45,126,29,102,84,1,38,5,99,12,76,66,113,1,61,0,89,0,19,0,4,76,34,70,66,14,88,15,88,0,58,122,133,4,57,4,75,2,105,21,46,125,134,28,110,9,43,31,8,6,12,0,10,0,17,0,35,14,204,80,52,19,41,3,92,46,31,56,20,43,4,116

Nearest PDB structures (foldseek):
  7dm0-assembly1_B  TM=9.957E-01  e=4.446E-29  Staphylococcus aureus
  6m3a-assembly1_A  TM=9.397E-01  e=1.386E-07  Staphylococcus aureus VET0329R
  7c7u-assembly1_A  TM=4.527E-01  e=7.836E-10  Staphylococcus aureus
  7c7u-assembly2_B  TM=4.480E-01  e=1.232E-09  Staphylococcus aureus
  4tkx-assembly1_L  TM=6.814E-01  e=1.754E-03  Porphyromonas gingivalis

Secondary structure (DSSP, 8-state):
-PPP----BTT-SEEEEE-STT-EEEEE-TTS-EEEEE--TTSEEEEEPPTT----SSPEEEEEEE-TTS-BPPPEEEE-B---PPPPPP-----TT-SEEEEE-STTPEEEEE-TTS-EEEEE--TTSEEEEEPPTTS---TT-EEEEEEE-TT--BPPPEEEE--/-PPP----BTT-SEEEEE-STTPEEEEE-TTS-EEEEE--TTSEEEEEPPTT----SSPEEEEEEE-TTS-BPPPEEEE-B---PPPPPP-----TT-SEEEEE-STTPEEEEE-TTS-EEEEE--TTSEEEEEPPTT----TT-EEEEEEE-TT--BPPPEEEE--

B-factor: mean 27.56, std 9.2, range [13.95, 70.04]